Protein AF-A0A522W626-F1 (afdb_monomer)

Radius of gyration: 23.05 Å; Cα contacts (8 Å, |Δi|>4): 261; chains: 1; bounding box: 50×59×59 Å

Structure (mmCIF, N/CA/C/O backbone):
data_AF-A0A522W626-F1
#
_entry.id   AF-A0A522W626-F1
#
loop_
_atom_site.group_PDB
_atom_site.id
_atom_site.type_symbol
_atom_site.label_atom_id
_atom_site.label_alt_id
_atom_site.label_comp_id
_atom_site.label_asym_id
_atom_site.label_entity_id
_atom_site.label_seq_id
_atom_site.pdbx_PDB_ins_code
_atom_site.Cartn_x
_atom_site.Cartn_y
_atom_site.Cartn_z
_atom_site.occupancy
_atom_site.B_iso_or_equiv
_atom_site.auth_seq_id
_atom_site.auth_comp_id
_atom_site.auth_asym_id
_atom_site.auth_atom_id
_atom_site.pdbx_PDB_model_num
ATOM 1 N N . MET A 1 1 ? 8.894 -16.136 -0.133 1.00 69.00 1 MET A N 1
ATOM 2 C CA . MET A 1 1 ? 7.899 -16.563 -1.139 1.00 69.00 1 MET A CA 1
ATOM 3 C C . MET A 1 1 ? 7.875 -15.634 -2.352 1.00 69.00 1 MET A C 1
ATOM 5 O O . MET A 1 1 ? 8.409 -16.032 -3.370 1.00 69.00 1 MET A O 1
ATOM 9 N N . ILE A 1 2 ? 7.363 -14.397 -2.278 1.00 76.38 2 ILE A N 1
ATOM 10 C CA . ILE A 1 2 ? 7.297 -13.494 -3.456 1.00 76.38 2 ILE A CA 1
ATOM 11 C C . ILE A 1 2 ? 8.679 -13.161 -4.036 1.00 76.38 2 ILE A C 1
ATOM 13 O O . ILE A 1 2 ? 8.860 -13.143 -5.246 1.00 76.38 2 ILE A O 1
ATOM 17 N N . GLU A 1 3 ? 9.683 -12.967 -3.181 1.00 80.38 3 GLU A N 1
ATOM 18 C CA . GLU A 1 3 ? 11.065 -12.773 -3.636 1.00 80.38 3 GLU A CA 1
ATOM 19 C C . GLU A 1 3 ? 11.585 -13.941 -4.483 1.00 80.38 3 GLU A C 1
ATOM 21 O O . GLU A 1 3 ? 12.255 -13.720 -5.484 1.00 80.38 3 GLU A O 1
ATOM 26 N N . GLN A 1 4 ? 11.227 -15.174 -4.116 1.00 82.25 4 GLN A N 1
ATOM 27 C CA . GLN A 1 4 ? 11.623 -16.371 -4.858 1.00 82.25 4 GLN A CA 1
ATOM 28 C C . GLN A 1 4 ? 10.880 -16.465 -6.193 1.00 82.25 4 GLN A C 1
ATOM 30 O O . GLN A 1 4 ? 11.476 -16.877 -7.181 1.00 82.25 4 GLN A O 1
ATOM 35 N N . LEU A 1 5 ? 9.618 -16.025 -6.248 1.00 82.69 5 LEU A N 1
ATOM 36 C CA . LEU A 1 5 ? 8.843 -15.972 -7.490 1.00 82.69 5 LEU A CA 1
ATOM 37 C C . LEU A 1 5 ? 9.480 -15.026 -8.518 1.00 82.69 5 LEU A C 1
ATOM 39 O O . LEU A 1 5 ? 9.578 -15.363 -9.692 1.00 82.69 5 LEU A O 1
ATOM 43 N N . PHE A 1 6 ? 9.956 -13.862 -8.069 1.00 85.06 6 PHE A N 1
ATOM 44 C CA . PHE A 1 6 ? 10.665 -12.906 -8.925 1.00 85.06 6 PHE A CA 1
ATOM 45 C C . PHE A 1 6 ? 12.175 -13.191 -9.027 1.00 85.06 6 PHE A C 1
ATOM 47 O O . PHE A 1 6 ? 12.910 -12.444 -9.670 1.00 85.06 6 PHE A O 1
ATOM 54 N N . GLY A 1 7 ? 12.660 -14.277 -8.428 1.00 85.31 7 GLY A N 1
ATOM 55 C CA . GLY A 1 7 ? 14.050 -14.731 -8.479 1.00 85.31 7 GLY A CA 1
ATOM 56 C C . GLY A 1 7 ? 15.023 -13.971 -7.572 1.00 85.31 7 GLY A C 1
ATOM 57 O O . GLY A 1 7 ? 15.965 -14.579 -7.073 1.00 85.31 7 GLY A O 1
ATOM 58 N N . ASN A 1 8 ? 14.823 -12.671 -7.333 1.00 89.88 8 ASN A N 1
ATOM 59 C CA . ASN A 1 8 ? 15.623 -11.900 -6.379 1.00 89.88 8 ASN A CA 1
ATOM 60 C C . ASN A 1 8 ? 14.865 -10.687 -5.803 1.00 89.88 8 ASN A C 1
ATOM 62 O O . ASN A 1 8 ? 13.824 -10.265 -6.317 1.00 89.88 8 ASN A O 1
ATOM 66 N N . ASN A 1 9 ? 15.412 -10.098 -4.732 1.00 88.31 9 ASN A N 1
ATOM 67 C CA . ASN A 1 9 ? 14.808 -8.952 -4.046 1.00 88.31 9 ASN A CA 1
ATOM 68 C C . ASN A 1 9 ? 14.681 -7.706 -4.935 1.00 88.31 9 ASN A C 1
ATOM 70 O O . ASN A 1 9 ? 13.708 -6.964 -4.831 1.00 88.31 9 ASN A O 1
ATOM 74 N N . SER A 1 10 ? 15.653 -7.462 -5.809 1.00 91.75 10 SER A N 1
ATOM 75 C CA . SER A 1 10 ? 15.677 -6.281 -6.673 1.00 91.75 10 SER A CA 1
ATOM 76 C C . SER A 1 10 ? 14.563 -6.323 -7.712 1.00 91.75 10 SER A C 1
ATOM 78 O O . SER A 1 10 ? 13.768 -5.387 -7.802 1.00 91.75 10 SER A O 1
ATOM 80 N N . ARG A 1 11 ? 14.443 -7.445 -8.429 1.00 92.50 11 ARG A N 1
ATOM 81 C CA . ARG A 1 11 ? 13.370 -7.700 -9.388 1.00 92.50 11 ARG A CA 1
ATOM 82 C C . ARG A 1 11 ? 12.016 -7.677 -8.712 1.00 92.50 11 ARG A C 1
ATOM 84 O O . ARG A 1 11 ? 11.104 -7.058 -9.244 1.00 92.50 11 ARG A O 1
ATOM 91 N N . ARG A 1 12 ? 11.903 -8.274 -7.521 1.00 90.56 12 ARG A N 1
ATOM 92 C CA . ARG A 1 12 ? 10.693 -8.185 -6.702 1.00 90.56 12 ARG A CA 1
ATOM 93 C C . ARG A 1 12 ? 10.293 -6.732 -6.456 1.00 90.56 12 ARG A C 1
ATOM 95 O O . ARG A 1 12 ? 9.158 -6.387 -6.737 1.00 90.56 12 ARG A O 1
ATOM 102 N N . LYS A 1 13 ? 11.196 -5.886 -5.944 1.00 89.50 13 LYS A N 1
ATOM 103 C CA . LYS A 1 13 ? 10.885 -4.475 -5.636 1.00 89.50 13 LYS A CA 1
ATOM 104 C C . LYS A 1 13 ? 10.405 -3.711 -6.868 1.00 89.50 13 LYS A C 1
ATOM 106 O O . LYS A 1 13 ? 9.456 -2.943 -6.773 1.00 89.50 13 LYS A O 1
ATOM 111 N N . ILE A 1 14 ? 11.048 -3.930 -8.015 1.00 93.50 14 ILE A N 1
ATOM 112 C CA . ILE A 1 14 ? 10.664 -3.280 -9.274 1.00 93.50 14 ILE A CA 1
ATOM 113 C C . ILE A 1 14 ? 9.310 -3.813 -9.753 1.00 93.50 14 ILE A C 1
ATOM 115 O O . ILE A 1 14 ? 8.429 -3.026 -10.083 1.00 93.50 14 ILE A O 1
ATOM 119 N N . ALA A 1 15 ? 9.111 -5.132 -9.745 1.00 92.75 15 ALA A N 1
ATOM 120 C CA . ALA A 1 15 ? 7.845 -5.740 -10.133 1.00 92.75 15 ALA A CA 1
ATOM 121 C C . ALA A 1 15 ? 6.697 -5.275 -9.230 1.00 92.75 15 ALA A C 1
ATOM 123 O O . ALA A 1 15 ? 5.654 -4.897 -9.740 1.00 92.75 15 ALA A O 1
ATOM 124 N N . GLU A 1 16 ? 6.895 -5.223 -7.911 1.00 90.50 16 GLU A N 1
ATOM 125 C CA . GLU A 1 16 ? 5.917 -4.676 -6.967 1.00 90.50 16 GLU A CA 1
ATOM 126 C C . GLU A 1 16 ? 5.612 -3.202 -7.247 1.00 90.50 16 GLU A C 1
ATOM 128 O O . GLU A 1 16 ? 4.448 -2.808 -7.223 1.00 90.50 16 GLU A O 1
ATOM 133 N N . PHE A 1 17 ? 6.627 -2.388 -7.554 1.00 92.06 17 PHE A N 1
ATOM 134 C CA . PHE A 1 17 ? 6.430 -0.979 -7.895 1.00 92.06 17 PHE A CA 1
ATOM 135 C C . PHE A 1 17 ? 5.494 -0.811 -9.102 1.00 92.06 17 PHE A C 1
ATOM 137 O O . PHE A 1 17 ? 4.530 -0.051 -9.029 1.00 92.06 17 PHE A O 1
ATOM 144 N N . PHE A 1 18 ? 5.737 -1.557 -10.179 1.00 94.25 18 PHE A N 1
ATOM 145 C CA . PHE A 1 18 ? 4.916 -1.501 -11.389 1.00 94.25 18 PHE A CA 1
ATOM 146 C C . PHE A 1 18 ? 3.545 -2.157 -11.207 1.00 94.25 18 PHE A C 1
ATOM 148 O O . PHE A 1 18 ? 2.530 -1.577 -11.576 1.00 94.25 18 PHE A O 1
ATOM 155 N N . LEU A 1 19 ? 3.489 -3.337 -10.587 1.00 92.50 19 LEU A N 1
ATOM 156 C CA . LEU A 1 19 ? 2.240 -4.071 -10.377 1.00 92.50 19 LEU A CA 1
ATOM 157 C C . LEU A 1 19 ? 1.297 -3.349 -9.418 1.00 92.50 19 LEU A C 1
ATOM 159 O O . LEU A 1 19 ? 0.104 -3.551 -9.503 1.00 92.50 19 LEU A O 1
ATOM 163 N N . THR A 1 20 ? 1.783 -2.475 -8.542 1.00 89.75 20 THR A N 1
ATOM 164 C CA . THR A 1 20 ? 0.902 -1.638 -7.707 1.00 89.75 20 THR A CA 1
ATOM 165 C C . THR A 1 20 ? 0.464 -0.336 -8.385 1.00 89.75 20 THR A C 1
ATOM 167 O O . THR A 1 20 ? -0.295 0.430 -7.798 1.00 89.75 20 THR A O 1
ATOM 170 N N . ARG A 1 21 ? 0.946 -0.077 -9.607 1.00 90.00 21 ARG A N 1
ATOM 171 C CA . ARG A 1 21 ? 0.722 1.137 -10.407 1.00 90.00 21 ARG A CA 1
ATOM 172 C C . ARG A 1 21 ? 0.515 0.774 -11.879 1.00 90.00 21 ARG A C 1
ATOM 174 O O . ARG A 1 21 ? 1.139 1.342 -12.770 1.00 90.00 21 ARG A O 1
ATOM 181 N N . ILE A 1 22 ? -0.348 -0.209 -12.134 1.00 91.12 22 ILE A N 1
ATOM 182 C CA . ILE A 1 22 ? -0.524 -0.810 -13.467 1.00 91.12 22 ILE A CA 1
ATOM 183 C C . ILE A 1 22 ? -0.930 0.190 -14.561 1.00 91.12 22 ILE A C 1
ATOM 185 O O . ILE A 1 22 ? -0.739 -0.098 -15.737 1.00 91.12 22 ILE A O 1
ATOM 189 N N . HIS A 1 23 ? -1.476 1.351 -14.189 1.00 89.88 23 HIS A N 1
ATOM 190 C CA . HIS A 1 23 ? -1.925 2.394 -15.116 1.00 89.88 23 HIS A CA 1
ATOM 191 C C . HIS A 1 23 ? -0.959 3.579 -15.244 1.00 89.88 23 HIS A C 1
ATOM 193 O O . HIS A 1 23 ? -1.229 4.491 -16.024 1.00 89.88 23 HIS A O 1
ATOM 199 N N . ASP A 1 24 ? 0.150 3.574 -14.504 1.00 92.19 24 ASP A N 1
ATOM 200 C CA . ASP A 1 24 ? 1.113 4.669 -14.511 1.00 92.19 24 ASP A CA 1
ATOM 201 C C . ASP A 1 24 ? 2.309 4.344 -15.417 1.00 92.19 24 ASP A C 1
ATOM 203 O O . ASP A 1 24 ? 2.696 3.187 -15.609 1.00 92.19 24 ASP A O 1
ATOM 207 N N . SER A 1 25 ? 2.944 5.395 -15.932 1.00 94.44 25 SER A N 1
ATOM 208 C CA . SER A 1 25 ? 4.133 5.299 -16.778 1.00 94.44 25 SER A CA 1
ATOM 209 C C . SER A 1 25 ? 5.268 6.151 -16.220 1.00 94.44 25 SER A C 1
ATOM 211 O O . SER A 1 25 ? 5.043 7.310 -15.870 1.00 94.44 25 SER A O 1
ATOM 213 N N . PHE A 1 26 ? 6.488 5.616 -16.199 1.00 95.50 26 PHE A N 1
ATOM 214 C CA . PHE A 1 26 ? 7.633 6.234 -15.528 1.00 95.50 26 PHE A CA 1
ATOM 215 C C . PHE A 1 26 ? 8.849 6.357 -16.440 1.00 95.50 26 PHE A C 1
ATOM 217 O O . PHE A 1 26 ? 9.155 5.447 -17.214 1.00 95.50 26 PHE A O 1
ATOM 224 N N . SER A 1 27 ? 9.591 7.451 -16.307 1.00 95.00 27 SER A N 1
ATOM 225 C CA . SER A 1 27 ? 10.939 7.570 -16.852 1.00 95.00 27 SER A CA 1
ATOM 226 C C . SER A 1 27 ? 11.960 6.865 -15.955 1.00 95.00 27 SER A C 1
ATOM 228 O O . SER A 1 27 ? 11.716 6.567 -14.783 1.00 95.00 27 SER A O 1
ATOM 230 N N . PHE A 1 28 ? 13.148 6.583 -16.491 1.00 93.62 28 PHE A N 1
ATOM 231 C CA . PHE A 1 28 ? 14.197 5.931 -15.702 1.00 93.62 28 PHE A CA 1
ATOM 232 C C . PHE A 1 28 ? 14.672 6.793 -14.519 1.00 93.62 28 PHE A C 1
ATOM 234 O O . PHE A 1 28 ? 15.032 6.253 -13.4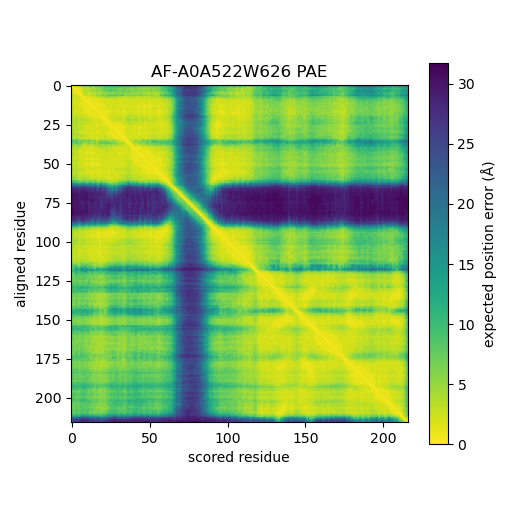71 1.00 93.62 28 PHE A O 1
ATOM 241 N N . ASP A 1 29 ? 14.658 8.120 -14.657 1.00 91.69 29 ASP A N 1
ATOM 242 C CA . ASP A 1 29 ? 15.039 9.026 -13.572 1.00 91.69 29 ASP A CA 1
ATOM 243 C C . ASP A 1 29 ? 13.963 9.110 -12.483 1.00 91.69 29 ASP A C 1
ATOM 245 O O . ASP A 1 29 ? 14.305 9.105 -11.300 1.00 91.69 29 ASP A O 1
ATOM 249 N N . GLU A 1 30 ? 12.677 9.060 -12.844 1.00 93.00 30 GLU A N 1
ATOM 250 C CA . GLU A 1 30 ? 11.587 8.903 -11.871 1.00 93.00 30 GLU A CA 1
ATOM 251 C C . GLU A 1 30 ? 11.760 7.602 -11.077 1.00 93.00 30 GLU A C 1
ATOM 253 O O . GLU A 1 30 ? 11.749 7.614 -9.844 1.00 93.00 30 GLU A O 1
ATOM 258 N N . LEU A 1 31 ? 12.034 6.486 -11.761 1.00 93.31 31 LEU A N 1
ATOM 259 C CA . LEU A 1 31 ? 12.291 5.198 -11.108 1.00 93.31 31 LEU A CA 1
ATOM 260 C C . LEU A 1 31 ? 13.517 5.238 -10.193 1.00 93.31 31 LEU A C 1
ATOM 262 O O . LEU A 1 31 ? 13.490 4.640 -9.119 1.00 93.31 31 LEU A O 1
ATOM 266 N N . LYS A 1 32 ? 14.585 5.952 -10.567 1.00 92.69 32 LYS A N 1
ATOM 267 C CA . LYS A 1 32 ? 15.738 6.177 -9.682 1.00 92.69 32 LYS A 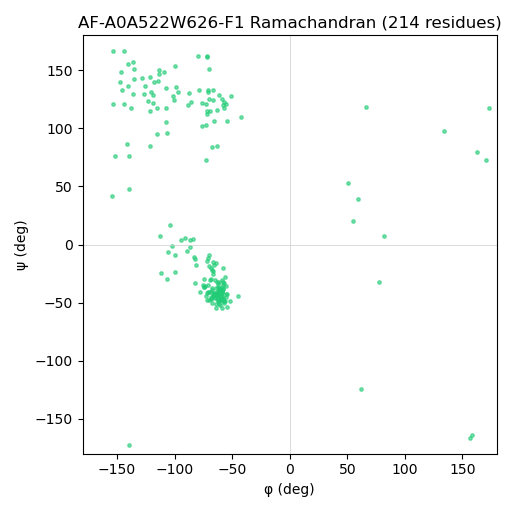CA 1
ATOM 268 C C . LYS A 1 32 ? 15.365 6.993 -8.451 1.00 92.69 32 LYS A C 1
ATOM 270 O O . LYS A 1 32 ? 15.876 6.701 -7.376 1.00 92.69 32 LYS A O 1
ATOM 275 N N . ASN A 1 33 ? 14.493 7.985 -8.577 1.00 90.50 33 ASN A N 1
ATOM 276 C CA . ASN A 1 33 ? 14.058 8.779 -7.430 1.00 90.50 33 ASN A CA 1
ATOM 277 C C . ASN A 1 33 ? 13.220 7.942 -6.458 1.00 90.50 33 ASN A C 1
ATOM 279 O O . ASN A 1 33 ? 13.413 8.041 -5.247 1.00 90.50 33 ASN A O 1
ATOM 283 N N . TYR A 1 34 ? 12.352 7.069 -6.975 1.00 88.69 34 TYR A N 1
ATOM 284 C CA . TYR A 1 34 ? 11.576 6.155 -6.139 1.00 88.69 34 TYR A CA 1
ATOM 285 C C . TYR A 1 34 ? 12.433 5.033 -5.543 1.00 88.69 34 TYR A C 1
ATOM 287 O O . TYR A 1 34 ? 12.355 4.772 -4.350 1.00 88.69 34 TYR A O 1
ATOM 295 N N . LEU A 1 35 ? 13.267 4.365 -6.343 1.00 87.94 35 LEU A N 1
ATOM 296 C CA . LEU A 1 35 ? 13.925 3.110 -5.956 1.00 87.94 35 LEU A CA 1
ATOM 297 C C . LEU A 1 35 ? 15.420 3.253 -5.635 1.00 87.94 35 LEU A C 1
ATOM 299 O O . LEU A 1 35 ? 16.035 2.294 -5.169 1.00 87.94 35 LEU A O 1
ATOM 303 N N . GLY A 1 36 ? 16.024 4.423 -5.844 1.00 79.75 36 GLY A N 1
ATOM 304 C CA . GLY A 1 36 ? 17.472 4.643 -5.738 1.00 79.75 36 GLY A CA 1
ATOM 305 C C . GLY A 1 36 ? 18.042 4.498 -4.327 1.00 79.75 36 GLY A C 1
ATOM 306 O O . GLY A 1 36 ? 19.202 4.129 -4.173 1.00 79.75 36 GLY A O 1
ATOM 307 N N . GLY A 1 37 ? 17.226 4.705 -3.288 1.00 80.19 37 GLY A N 1
ATOM 308 C CA . GLY A 1 37 ? 17.618 4.400 -1.905 1.00 80.19 37 GLY A CA 1
ATOM 309 C C . GLY A 1 37 ? 17.717 2.895 -1.619 1.00 80.19 37 GLY A C 1
ATOM 310 O O . GLY A 1 37 ? 18.348 2.487 -0.647 1.00 80.19 37 GLY A O 1
ATOM 311 N N . ALA A 1 38 ? 17.101 2.064 -2.463 1.00 76.94 38 ALA A N 1
ATOM 312 C CA . ALA A 1 38 ? 17.017 0.619 -2.293 1.00 76.94 38 ALA A CA 1
ATOM 313 C C . ALA A 1 38 ? 17.823 -0.176 -3.332 1.00 76.94 38 ALA A C 1
ATOM 315 O O . ALA A 1 38 ? 18.156 -1.330 -3.054 1.00 76.94 38 ALA A O 1
ATOM 316 N N . LEU A 1 39 ? 18.084 0.395 -4.514 1.00 87.88 39 LEU A N 1
ATOM 317 C CA . LEU A 1 39 ? 18.681 -0.269 -5.674 1.00 87.88 39 LEU A CA 1
ATOM 318 C C . LEU A 1 39 ? 19.677 0.656 -6.379 1.00 87.88 39 LEU A C 1
ATOM 320 O O . LEU A 1 39 ? 19.387 1.824 -6.628 1.00 87.88 39 LEU A O 1
ATOM 324 N N . SER A 1 40 ? 20.838 0.121 -6.767 1.00 92.00 40 SER A N 1
ATOM 325 C CA . SER A 1 40 ? 21.793 0.883 -7.577 1.00 92.00 40 SER A CA 1
ATOM 326 C C . SER A 1 40 ? 21.259 1.092 -9.005 1.00 92.00 40 SER A C 1
ATOM 328 O O . SER A 1 40 ? 20.550 0.222 -9.522 1.00 92.00 40 SER A O 1
ATOM 330 N N . PRO A 1 41 ? 21.638 2.182 -9.704 1.00 92.75 41 PRO A N 1
ATOM 331 C CA . PRO A 1 41 ? 21.177 2.433 -11.074 1.00 92.75 41 PRO A CA 1
ATOM 332 C C . PRO A 1 41 ? 21.503 1.296 -12.053 1.00 92.75 41 PRO A C 1
ATOM 334 O O . PRO A 1 41 ? 20.730 1.018 -12.967 1.00 92.75 41 PRO A O 1
ATOM 337 N N . ARG A 1 42 ? 22.634 0.608 -11.848 1.00 94.75 42 ARG A N 1
ATOM 338 C CA . ARG A 1 42 ? 23.031 -0.551 -12.657 1.00 94.75 42 ARG A CA 1
ATOM 339 C C . ARG A 1 42 ? 22.047 -1.709 -12.493 1.00 94.75 42 ARG A C 1
ATOM 341 O O . ARG A 1 42 ? 21.554 -2.212 -13.496 1.00 94.75 42 ARG A O 1
ATOM 348 N N . ILE A 1 43 ? 21.749 -2.086 -11.248 1.00 94.38 43 ILE A N 1
ATOM 349 C CA . ILE A 1 43 ? 20.810 -3.175 -10.934 1.00 94.38 43 ILE A CA 1
ATOM 350 C C . ILE A 1 43 ? 19.407 -2.812 -11.425 1.00 94.38 43 ILE A C 1
ATOM 352 O O . ILE A 1 43 ? 18.738 -3.639 -12.034 1.00 94.38 43 ILE A O 1
ATOM 356 N N . LEU A 1 44 ? 18.981 -1.562 -11.219 1.00 94.62 44 LEU A N 1
ATOM 357 C CA . LEU A 1 44 ? 17.687 -1.077 -11.694 1.00 94.62 44 LEU A CA 1
ATOM 358 C C . LEU A 1 44 ? 17.545 -1.263 -13.212 1.00 94.62 44 LEU A C 1
ATOM 360 O O . LEU A 1 44 ? 16.558 -1.830 -13.671 1.00 94.62 44 LEU A O 1
ATOM 364 N N . LYS A 1 45 ? 18.552 -0.851 -13.991 1.00 94.88 45 LYS A N 1
ATOM 365 C CA . LYS A 1 45 ? 18.557 -1.020 -15.452 1.00 94.88 45 LYS A CA 1
ATOM 366 C C . LYS A 1 45 ? 18.542 -2.493 -15.870 1.00 94.88 45 LYS A C 1
ATOM 368 O O . LYS A 1 45 ? 17.816 -2.858 -16.792 1.00 94.88 45 LYS A O 1
ATOM 373 N N . GLU A 1 46 ? 19.345 -3.322 -15.211 1.00 95.31 46 GLU A N 1
ATOM 374 C CA . GLU A 1 46 ? 19.453 -4.755 -15.497 1.00 95.31 46 GLU A CA 1
ATOM 375 C C . GLU A 1 46 ? 18.121 -5.485 -15.282 1.00 95.31 46 GLU A C 1
ATOM 377 O O . GLU A 1 46 ? 17.648 -6.198 -16.172 1.00 95.31 46 GLU A O 1
ATOM 382 N N . GLU A 1 47 ? 17.481 -5.247 -14.137 1.00 95.69 47 GLU A N 1
ATOM 383 C CA . GLU A 1 47 ? 16.235 -5.915 -13.766 1.00 95.69 47 GLU A CA 1
ATOM 384 C C . GLU A 1 47 ? 15.018 -5.368 -14.520 1.00 95.69 47 GLU A C 1
ATOM 386 O O . GLU A 1 47 ? 14.154 -6.154 -14.908 1.00 95.69 47 GLU A O 1
ATOM 391 N N . ILE A 1 48 ? 14.966 -4.063 -14.825 1.00 95.94 48 ILE A N 1
ATOM 392 C CA . ILE A 1 48 ? 13.963 -3.525 -15.762 1.00 95.94 48 ILE A CA 1
ATOM 393 C C . ILE A 1 48 ? 14.102 -4.223 -17.115 1.00 95.94 48 ILE A C 1
ATOM 395 O O . ILE A 1 48 ? 13.111 -4.691 -17.667 1.00 95.94 48 ILE A O 1
ATOM 399 N N . GLY A 1 49 ? 15.328 -4.370 -17.627 1.00 95.75 49 GLY A N 1
ATOM 400 C CA . GLY A 1 49 ? 15.571 -5.093 -18.874 1.00 95.75 49 GLY A CA 1
ATOM 401 C C . GLY A 1 49 ? 15.086 -6.546 -18.822 1.00 95.75 49 GLY A C 1
ATOM 402 O O . GLY A 1 49 ? 14.568 -7.052 -19.816 1.00 95.75 49 GLY A O 1
ATOM 403 N N . ALA A 1 50 ? 15.214 -7.219 -17.676 1.00 94.94 50 ALA A N 1
ATOM 404 C CA . ALA A 1 50 ? 14.678 -8.565 -17.485 1.00 94.94 50 ALA A CA 1
ATOM 405 C C . ALA A 1 50 ? 13.141 -8.597 -17.528 1.00 94.94 50 ALA A C 1
ATOM 407 O O . ALA A 1 50 ? 12.576 -9.458 -18.198 1.00 94.94 50 ALA A O 1
ATOM 408 N N . LEU A 1 51 ? 12.471 -7.646 -16.874 1.00 95.44 51 LEU A N 1
ATOM 409 C CA . LEU A 1 51 ? 11.007 -7.538 -16.880 1.00 95.44 51 LEU A CA 1
ATOM 410 C C . LEU A 1 51 ? 10.444 -7.119 -18.247 1.00 95.44 51 LEU A C 1
ATOM 412 O O . LEU A 1 51 ? 9.359 -7.564 -18.616 1.00 95.44 51 LEU A O 1
ATOM 416 N N . VAL A 1 52 ? 11.201 -6.335 -19.022 1.00 96.31 52 VAL A N 1
ATOM 417 C CA . VAL A 1 52 ? 10.872 -6.016 -20.420 1.00 96.31 52 VAL A CA 1
ATOM 418 C C . VAL A 1 52 ? 11.005 -7.248 -21.310 1.00 96.31 52 VAL A C 1
ATOM 420 O O . VAL A 1 52 ? 10.101 -7.542 -22.083 1.00 96.31 52 VAL A O 1
ATOM 423 N N . ARG A 1 53 ? 12.083 -8.034 -21.168 1.00 95.50 53 ARG A N 1
ATOM 424 C CA . ARG A 1 53 ? 12.233 -9.308 -21.900 1.00 95.50 53 ARG A CA 1
ATOM 425 C C . ARG A 1 53 ? 11.147 -10.325 -21.549 1.00 95.50 53 ARG A C 1
ATOM 427 O O . ARG A 1 53 ? 10.752 -11.098 -22.411 1.00 95.50 53 ARG A O 1
ATOM 434 N N . LEU A 1 54 ? 10.681 -10.323 -20.300 1.00 94.00 54 LEU A N 1
ATOM 435 C CA . LEU A 1 54 ? 9.545 -11.135 -19.858 1.00 94.00 54 LEU A CA 1
ATOM 436 C C . LEU A 1 54 ? 8.218 -10.674 -20.490 1.00 94.00 54 LEU A C 1
ATOM 438 O O . LEU A 1 54 ? 7.269 -11.449 -20.539 1.00 94.00 54 LEU A O 1
ATOM 442 N N . GLY A 1 55 ? 8.143 -9.425 -20.955 1.00 95.62 55 GLY A N 1
ATOM 443 C CA . GLY A 1 55 ? 6.931 -8.816 -21.494 1.00 95.62 55 GLY A CA 1
ATOM 444 C C . GLY A 1 55 ? 5.978 -8.268 -20.431 1.00 95.62 55 GLY A C 1
ATOM 445 O O . GLY A 1 55 ? 4.875 -7.865 -20.787 1.00 95.62 55 GLY A O 1
ATOM 446 N N . LEU A 1 56 ? 6.381 -8.241 -19.151 1.00 95.88 56 LEU A N 1
ATOM 447 C CA . LEU A 1 56 ? 5.587 -7.647 -18.066 1.00 95.88 56 LEU A CA 1
ATOM 448 C C . LEU A 1 56 ? 5.605 -6.113 -18.125 1.00 95.88 56 LEU A C 1
ATOM 450 O O . LEU A 1 56 ? 4.617 -5.465 -17.792 1.00 95.88 56 LEU A O 1
ATOM 454 N N . ILE A 1 57 ? 6.739 -5.541 -18.532 1.00 97.31 57 ILE A N 1
ATOM 455 C CA . ILE A 1 57 ? 6.929 -4.099 -18.716 1.00 97.31 57 ILE A CA 1
ATOM 456 C C . ILE A 1 57 ? 7.159 -3.836 -20.200 1.00 97.31 57 ILE A C 1
ATOM 458 O O . ILE A 1 57 ? 7.883 -4.580 -20.858 1.00 97.31 57 ILE A O 1
ATOM 462 N N . GLU A 1 58 ? 6.601 -2.754 -20.717 1.00 96.44 58 GLU A N 1
ATOM 463 C CA . GLU A 1 58 ? 6.904 -2.248 -22.051 1.00 96.44 58 GLU A CA 1
ATOM 464 C C . GLU A 1 58 ? 7.608 -0.891 -21.979 1.00 96.44 58 GLU A C 1
ATOM 466 O O . GLU A 1 58 ? 7.418 -0.117 -21.038 1.00 96.44 58 GLU A O 1
ATOM 471 N N . ALA A 1 59 ? 8.455 -0.624 -22.972 1.00 95.56 59 ALA A N 1
ATOM 472 C CA . ALA A 1 59 ? 9.189 0.625 -23.110 1.00 95.56 59 ALA A CA 1
ATOM 473 C C . ALA A 1 59 ? 8.784 1.313 -24.416 1.00 95.56 59 ALA A C 1
ATOM 475 O O . ALA A 1 59 ? 8.841 0.698 -25.482 1.00 95.56 59 ALA A O 1
ATOM 476 N N . TYR A 1 60 ? 8.418 2.589 -24.349 1.00 93.00 60 TYR A N 1
ATOM 477 C CA . TYR A 1 60 ? 8.020 3.377 -25.514 1.00 93.00 60 TYR A CA 1
ATOM 478 C C . TYR A 1 60 ? 8.560 4.804 -25.422 1.00 93.00 60 TYR A C 1
ATOM 480 O O . TYR A 1 60 ? 8.853 5.319 -24.346 1.00 93.00 60 TYR A O 1
ATOM 488 N N . TRP A 1 61 ? 8.718 5.454 -26.573 1.00 91.25 61 TRP A N 1
ATOM 489 C CA . TRP A 1 61 ? 9.117 6.857 -26.632 1.00 91.25 61 TRP A CA 1
ATOM 490 C C . TRP A 1 61 ? 7.878 7.741 -26.588 1.00 91.25 61 TRP A C 1
ATOM 492 O O . TRP A 1 61 ? 7.040 7.674 -27.487 1.00 91.25 61 TRP A O 1
ATOM 502 N N . GLN A 1 62 ? 7.787 8.595 -25.576 1.00 90.19 62 GLN A N 1
ATOM 503 C CA . GLN A 1 62 ? 6.768 9.629 -25.492 1.00 90.19 62 GLN A CA 1
ATOM 504 C C . GLN A 1 62 ? 7.356 10.961 -25.960 1.00 90.19 62 GLN A C 1
ATOM 506 O O . GLN A 1 62 ? 8.476 11.323 -25.598 1.00 90.19 62 GLN A O 1
ATOM 511 N N . ASN A 1 63 ? 6.606 11.698 -26.778 1.00 86.56 63 ASN A N 1
ATOM 512 C CA . ASN A 1 63 ? 6.976 13.068 -27.112 1.00 86.56 63 ASN A CA 1
ATOM 513 C C . ASN A 1 63 ? 6.709 13.945 -25.886 1.00 86.56 63 ASN A C 1
ATOM 515 O O . ASN A 1 63 ? 5.564 14.034 -25.442 1.00 86.56 63 ASN A O 1
ATOM 519 N N . ILE A 1 64 ? 7.736 14.613 -25.373 1.00 77.44 64 ILE A N 1
ATOM 520 C CA . ILE A 1 64 ? 7.549 15.708 -24.431 1.00 77.44 64 ILE A CA 1
ATOM 521 C C . ILE A 1 64 ? 7.101 16.893 -25.283 1.00 77.44 64 ILE A C 1
ATOM 523 O O . ILE A 1 64 ? 7.893 17.501 -26.010 1.00 77.44 64 ILE A O 1
ATOM 527 N N . ALA A 1 65 ? 5.802 17.182 -25.271 1.00 63.91 65 ALA A N 1
ATOM 528 C CA . ALA A 1 65 ? 5.334 18.453 -25.788 1.00 63.91 65 ALA A CA 1
ATOM 529 C C . ALA A 1 65 ? 5.944 19.538 -24.895 1.00 63.91 65 ALA A C 1
ATOM 531 O O . ALA A 1 65 ? 5.645 19.598 -23.705 1.00 63.91 65 ALA A O 1
ATOM 532 N N . GLY A 1 66 ? 6.809 20.388 -25.454 1.00 53.50 66 GLY A N 1
ATOM 533 C CA . GLY A 1 66 ? 7.034 21.686 -24.836 1.00 53.50 66 GLY A CA 1
ATOM 534 C C . GLY A 1 66 ? 5.669 22.355 -24.760 1.00 53.50 66 GLY A C 1
ATOM 535 O O . GLY A 1 66 ? 5.035 22.515 -25.803 1.00 53.50 66 GLY A O 1
ATOM 536 N N . GLU A 1 67 ? 5.184 22.651 -23.553 1.00 46.88 67 GLU A N 1
ATOM 537 C CA . GLU A 1 67 ? 3.962 23.427 -23.340 1.00 46.88 67 GLU A CA 1
ATOM 538 C C . GLU A 1 67 ? 3.962 24.601 -24.315 1.00 46.88 67 GLU A C 1
ATOM 540 O O . GLU A 1 67 ? 4.829 25.460 -24.198 1.00 46.88 67 GLU A O 1
ATOM 545 N N . ASN A 1 68 ? 3.086 24.574 -25.325 1.00 46.00 68 ASN A N 1
ATOM 546 C CA . ASN A 1 68 ? 2.634 25.706 -26.137 1.00 46.00 68 ASN A CA 1
ATOM 547 C C . ASN A 1 68 ? 1.821 25.185 -27.333 1.00 46.00 68 ASN A C 1
ATOM 549 O O . ASN A 1 68 ? 2.288 25.258 -28.466 1.00 46.00 68 ASN A O 1
ATOM 553 N N . GLU A 1 69 ? 0.593 24.704 -27.114 1.00 47.84 69 GLU A N 1
ATOM 554 C CA . GLU A 1 69 ? -0.398 24.691 -28.205 1.00 47.84 69 GLU A CA 1
ATOM 555 C C . GLU A 1 69 ? -1.869 24.713 -27.753 1.00 47.84 69 GLU A C 1
ATOM 557 O O . GLU A 1 69 ? -2.738 24.083 -28.345 1.00 47.84 69 GLU A O 1
ATOM 562 N N . SER A 1 70 ? -2.185 25.527 -26.744 1.00 36.47 70 SER A N 1
ATOM 563 C CA . SER A 1 70 ? -3.563 25.975 -26.509 1.00 36.47 70 SER A CA 1
ATOM 564 C C . SER A 1 70 ? -3.569 27.343 -25.829 1.00 36.47 70 SER A C 1
ATOM 566 O O . SER A 1 70 ? -3.689 27.426 -24.616 1.00 36.47 70 SER A O 1
ATOM 568 N N . ASP A 1 71 ? -3.294 28.391 -26.617 1.00 40.47 71 ASP A N 1
ATOM 569 C CA . ASP A 1 71 ? -3.940 29.719 -26.539 1.00 40.47 71 ASP A CA 1
ATOM 570 C C . ASP A 1 71 ? -3.115 30.786 -27.271 1.00 40.47 71 ASP A C 1
ATOM 572 O O . ASP A 1 71 ? -2.397 31.591 -26.681 1.00 40.47 71 ASP A O 1
ATOM 576 N N . LYS A 1 72 ? -3.239 30.831 -28.604 1.00 38.50 72 LYS A N 1
ATOM 577 C CA . LYS A 1 72 ? -2.930 32.040 -29.388 1.00 38.50 72 LYS A CA 1
ATOM 578 C C . LYS A 1 72 ? -3.959 32.251 -30.493 1.00 38.50 72 LYS A C 1
ATOM 580 O O . LYS A 1 72 ? -3.681 32.077 -31.675 1.00 38.50 72 LYS A O 1
ATOM 585 N N . LYS A 1 73 ? -5.143 32.724 -30.105 1.00 35.97 73 LYS A N 1
ATOM 586 C CA . LYS A 1 73 ? -5.953 33.600 -30.959 1.00 35.97 73 LYS A CA 1
ATOM 587 C C . LYS A 1 73 ? -6.071 34.964 -30.288 1.00 35.97 73 LYS A C 1
ATOM 589 O O . LYS A 1 73 ? -6.946 35.157 -29.462 1.00 35.97 73 LYS A O 1
ATOM 594 N N . ALA A 1 74 ? -5.190 35.886 -30.669 1.00 35.59 74 ALA A N 1
ATOM 595 C CA . ALA A 1 74 ? -5.530 37.274 -30.999 1.00 35.59 74 ALA A CA 1
ATOM 596 C C . ALA A 1 74 ? -4.253 38.096 -31.236 1.00 35.59 74 ALA A C 1
ATOM 598 O O . ALA A 1 74 ? -3.446 38.283 -30.337 1.00 35.59 74 ALA A O 1
ATOM 599 N N . GLY A 1 75 ? -4.121 38.599 -32.467 1.00 30.42 75 GLY A N 1
ATOM 600 C CA . GLY A 1 75 ? -3.704 39.973 -32.759 1.00 30.42 75 GLY A CA 1
ATOM 601 C C . GLY A 1 75 ? -2.286 40.434 -32.405 1.00 30.42 75 GLY A C 1
ATOM 602 O O . GLY A 1 75 ? -1.945 40.635 -31.250 1.00 30.42 75 GLY A O 1
ATOM 603 N N . GLY A 1 76 ? -1.530 40.818 -33.438 1.00 29.14 76 GLY A N 1
ATOM 604 C CA . GLY A 1 76 ? -0.551 41.903 -33.307 1.00 29.14 76 GLY A CA 1
ATOM 605 C C . GLY A 1 76 ? 0.819 41.615 -33.904 1.00 29.14 76 GLY A C 1
ATOM 606 O O . GLY A 1 76 ? 1.686 41.025 -33.271 1.00 29.14 76 GLY A O 1
ATOM 607 N N . LYS A 1 77 ? 1.037 42.107 -35.127 1.00 38.88 77 LYS A N 1
ATOM 608 C CA . LYS A 1 77 ? 2.345 42.182 -35.791 1.00 38.88 77 LYS A CA 1
ATOM 609 C C . LYS A 1 77 ? 3.390 42.848 -34.885 1.00 38.88 77 LYS A C 1
ATOM 611 O O . LYS A 1 77 ? 3.228 44.014 -34.539 1.00 38.88 77 LYS A O 1
ATOM 616 N N . LYS A 1 78 ? 4.540 42.198 -34.688 1.00 31.33 78 LYS A N 1
ATOM 617 C CA . LYS A 1 78 ? 5.846 42.879 -34.670 1.00 31.33 78 LYS A CA 1
ATOM 618 C C . LYS A 1 78 ? 6.960 41.912 -35.069 1.00 31.33 78 LYS A C 1
ATOM 620 O O . LYS A 1 78 ? 7.160 40.866 -34.464 1.00 31.33 78 LYS A O 1
ATOM 625 N N . LYS A 1 79 ? 7.655 42.291 -36.144 1.00 39.75 79 LYS A N 1
ATOM 626 C CA . LYS A 1 79 ? 8.887 41.675 -36.639 1.00 39.75 79 LYS A CA 1
ATOM 627 C C . LYS A 1 79 ? 9.947 41.742 -35.541 1.00 39.75 79 LYS A C 1
ATOM 629 O O . LYS A 1 79 ? 10.284 42.839 -35.115 1.00 39.75 79 LYS A O 1
ATOM 634 N N . ASN A 1 80 ? 10.517 40.601 -35.172 1.00 31.53 80 ASN A N 1
ATOM 635 C CA . ASN A 1 80 ? 11.881 40.523 -34.666 1.00 31.53 80 ASN A CA 1
ATOM 636 C C . ASN A 1 80 ? 12.510 39.208 -35.129 1.00 31.53 80 ASN A C 1
ATOM 638 O O . ASN A 1 80 ? 11.878 38.154 -35.089 1.00 31.53 80 ASN A O 1
ATOM 642 N N . LYS A 1 81 ? 13.738 39.316 -35.645 1.00 38.19 81 LYS A N 1
ATOM 643 C CA . LYS A 1 81 ? 14.540 38.239 -36.234 1.00 38.19 81 LYS A CA 1
ATOM 644 C C . LYS A 1 81 ? 14.676 37.079 -35.246 1.00 38.19 81 LYS A C 1
ATOM 646 O O . LYS A 1 81 ? 15.413 37.168 -34.268 1.00 38.19 81 LYS A O 1
ATOM 651 N N . SER A 1 82 ? 13.968 35.992 -35.520 1.00 35.03 82 SER A N 1
ATOM 652 C CA . SER A 1 82 ? 14.018 34.759 -34.747 1.00 35.03 82 SER A CA 1
ATOM 653 C C . SER A 1 82 ? 15.350 34.056 -35.014 1.00 35.03 82 SER A C 1
ATOM 655 O O . SER A 1 82 ? 15.603 33.594 -36.128 1.00 35.03 82 SER A O 1
ATOM 657 N N . LYS A 1 83 ? 16.204 33.944 -33.989 1.00 35.78 83 LYS A N 1
ATOM 658 C CA . LYS A 1 83 ? 17.175 32.846 -33.925 1.00 35.78 83 LYS A CA 1
ATOM 659 C C . LYS A 1 83 ? 16.367 31.556 -34.043 1.00 35.78 83 LYS A C 1
ATOM 661 O O . LYS A 1 83 ? 15.450 31.327 -33.260 1.00 35.78 83 LYS A O 1
A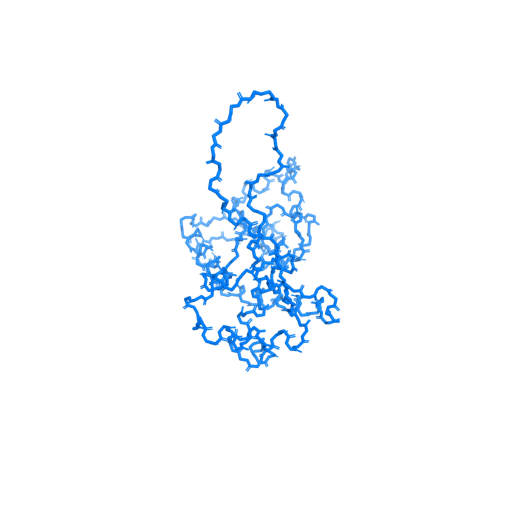TOM 666 N N . LYS A 1 84 ? 16.677 30.759 -35.062 1.00 36.41 84 LYS A N 1
ATOM 667 C CA . LYS A 1 84 ? 16.061 29.463 -35.345 1.00 36.41 84 LYS A CA 1
ATOM 668 C C . LYS A 1 84 ? 16.469 28.500 -34.224 1.00 36.41 84 LYS A C 1
ATOM 670 O O . LYS A 1 84 ? 17.490 27.828 -34.315 1.00 36.41 84 LYS A O 1
ATOM 675 N N . GLN A 1 85 ? 15.739 28.524 -33.113 1.00 45.25 85 GLN A N 1
ATOM 676 C CA . GLN A 1 85 ? 15.865 27.529 -32.058 1.00 45.25 85 GLN A CA 1
ATOM 677 C C . GLN A 1 85 ? 15.258 26.250 -32.630 1.00 45.25 85 GLN A C 1
ATOM 679 O O . GLN A 1 85 ? 14.080 26.214 -32.983 1.00 45.25 85 GLN A O 1
ATOM 684 N N . ASN A 1 86 ? 16.104 25.245 -32.849 1.00 39.12 86 ASN A N 1
ATOM 685 C CA . ASN A 1 86 ? 15.686 23.917 -33.276 1.00 39.12 86 ASN A CA 1
ATOM 686 C C . ASN A 1 86 ? 14.817 23.304 -32.167 1.00 39.12 86 ASN A C 1
ATOM 688 O O . ASN A 1 86 ? 15.324 22.554 -31.340 1.00 39.12 86 ASN A O 1
ATOM 692 N N . ASN A 1 87 ? 13.519 23.608 -32.151 1.00 54.38 87 ASN A N 1
ATOM 693 C CA . ASN A 1 87 ? 12.533 22.875 -31.361 1.00 54.38 87 ASN A CA 1
ATOM 694 C C . ASN A 1 87 ? 12.308 21.512 -32.026 1.00 54.38 87 ASN A C 1
ATOM 696 O O . ASN A 1 87 ? 11.300 21.282 -32.692 1.00 54.38 87 ASN A O 1
ATOM 700 N N . LYS A 1 88 ? 13.288 20.610 -31.905 1.00 53.62 88 LYS A N 1
ATOM 701 C CA . LYS A 1 88 ? 13.006 19.183 -32.069 1.00 53.62 88 LYS A CA 1
ATOM 702 C C . LYS A 1 88 ? 12.196 18.757 -30.842 1.00 53.62 88 LYS A C 1
ATOM 704 O O . LYS A 1 88 ? 12.620 19.093 -29.740 1.00 53.62 88 LYS A O 1
ATOM 709 N N . PRO A 1 89 ? 11.069 18.046 -31.011 1.00 57.03 89 PRO A N 1
ATOM 710 C CA . PRO A 1 89 ? 10.364 17.478 -29.872 1.00 57.03 89 PRO A CA 1
ATOM 711 C C . PRO A 1 89 ? 11.328 16.553 -29.128 1.00 57.03 89 PRO A C 1
ATOM 713 O O . PRO A 1 89 ? 11.888 15.623 -29.720 1.00 57.03 89 PRO A O 1
ATOM 716 N N . GLU A 1 90 ? 11.573 16.862 -27.858 1.00 78.81 90 GLU A N 1
ATOM 717 C CA . GLU A 1 90 ? 12.376 16.023 -26.982 1.00 78.81 90 GLU A CA 1
ATOM 718 C C . GLU A 1 90 ? 11.565 14.759 -26.694 1.00 78.81 90 GLU A C 1
ATOM 720 O O . GLU A 1 90 ? 10.387 14.822 -26.343 1.00 78.81 90 GLU A O 1
ATOM 725 N N . LYS A 1 91 ? 12.154 13.593 -26.957 1.00 85.19 91 LYS A N 1
ATOM 726 C CA . LYS A 1 91 ? 11.505 12.306 -26.710 1.00 85.19 91 LYS A CA 1
ATOM 727 C C . LYS A 1 91 ? 12.064 11.729 -25.425 1.00 85.19 91 LYS A C 1
ATOM 729 O O . LYS A 1 91 ? 13.277 11.574 -25.309 1.00 85.19 91 LYS A O 1
ATOM 734 N N . GLU A 1 92 ? 11.183 11.354 -24.512 1.00 91.50 92 GLU A N 1
ATOM 735 C CA . GLU A 1 92 ? 11.544 10.660 -23.282 1.00 91.50 92 GLU A CA 1
ATOM 736 C C . GLU A 1 92 ? 11.103 9.202 -23.369 1.00 91.50 92 GLU A C 1
ATOM 738 O O . GLU A 1 92 ? 9.998 8.887 -23.814 1.00 91.50 92 GLU A O 1
ATOM 743 N N . MET A 1 93 ? 11.991 8.293 -22.974 1.00 93.44 93 MET A N 1
ATOM 744 C CA . MET A 1 93 ? 11.653 6.881 -22.862 1.00 93.44 93 MET A CA 1
ATOM 745 C C . MET A 1 93 ? 10.829 6.669 -21.593 1.00 93.44 93 MET A C 1
ATOM 747 O O . MET A 1 93 ? 11.309 6.936 -20.489 1.00 93.44 93 MET A O 1
ATOM 751 N N . ARG A 1 94 ? 9.619 6.138 -21.759 1.00 96.38 94 ARG A N 1
ATOM 752 C CA . ARG A 1 94 ? 8.725 5.745 -20.675 1.00 96.38 94 ARG A CA 1
ATOM 753 C C . ARG A 1 94 ? 8.595 4.234 -20.576 1.00 96.38 94 ARG A C 1
ATOM 755 O O . ARG A 1 94 ? 8.695 3.518 -21.570 1.00 96.38 94 ARG A O 1
ATOM 762 N N . LEU A 1 95 ? 8.398 3.777 -19.347 1.00 97.56 95 LEU A N 1
ATOM 763 C CA . LEU A 1 95 ? 8.221 2.389 -18.951 1.00 97.56 95 LEU A CA 1
ATOM 764 C C . LEU A 1 95 ? 6.861 2.252 -18.270 1.00 97.56 95 LEU A C 1
ATOM 766 O O . LEU A 1 95 ? 6.564 3.024 -17.358 1.00 97.56 95 LEU A O 1
ATOM 770 N N . GLN A 1 96 ? 6.061 1.270 -18.671 1.00 96.88 96 GLN A N 1
ATOM 771 C CA . GLN A 1 96 ? 4.770 0.972 -18.041 1.00 96.88 96 GLN A CA 1
ATOM 772 C C . GLN A 1 96 ? 4.498 -0.531 -18.020 1.00 96.88 96 GLN A C 1
ATOM 774 O O . GLN A 1 96 ? 5.184 -1.302 -18.694 1.00 96.88 96 GLN A O 1
ATOM 779 N N . VAL A 1 97 ? 3.504 -0.958 -17.243 1.00 97.38 97 VAL A N 1
ATOM 780 C CA . VAL A 1 97 ? 3.040 -2.350 -17.280 1.00 97.38 97 VAL A CA 1
ATOM 781 C C . VAL A 1 97 ? 2.391 -2.633 -18.630 1.00 97.38 97 VAL A C 1
ATOM 783 O O . VAL A 1 97 ? 1.531 -1.884 -19.083 1.00 97.38 97 VAL A O 1
ATOM 786 N N . ASN A 1 98 ? 2.759 -3.752 -19.245 1.00 97.00 98 ASN A N 1
ATOM 787 C CA . ASN A 1 98 ? 2.045 -4.259 -20.405 1.00 97.00 98 ASN A CA 1
ATOM 788 C C . ASN A 1 98 ? 0.693 -4.831 -19.952 1.00 97.00 98 ASN A C 1
ATOM 790 O O . ASN A 1 98 ? 0.622 -5.947 -19.432 1.00 97.00 98 ASN A O 1
ATOM 794 N N . LEU A 1 99 ? -0.387 -4.078 -20.171 1.00 95.25 99 LEU A N 1
ATOM 795 C CA . LEU A 1 99 ? -1.745 -4.484 -19.785 1.00 95.25 99 LEU A CA 1
ATOM 796 C C . LEU A 1 99 ? -2.255 -5.730 -20.530 1.00 95.25 99 LEU A C 1
ATOM 798 O O . LEU A 1 99 ? -3.214 -6.354 -20.086 1.00 95.25 99 LEU A O 1
ATOM 802 N N . SER A 1 100 ? -1.601 -6.116 -21.630 1.00 95.94 100 SER A N 1
ATOM 803 C CA . SER A 1 100 ? -1.906 -7.338 -22.387 1.00 95.94 100 SER A CA 1
ATOM 804 C C . SER A 1 100 ? -1.096 -8.553 -21.917 1.00 95.94 100 SER A C 1
ATOM 806 O O . SER A 1 100 ? -1.148 -9.609 -22.549 1.00 95.94 100 SER A O 1
ATOM 808 N N . PHE A 1 101 ? -0.314 -8.431 -20.838 1.00 96.31 101 PHE A N 1
ATOM 809 C CA . PHE A 1 101 ? 0.469 -9.542 -20.307 1.00 96.31 101 PHE A CA 1
ATOM 810 C C . PHE A 1 101 ? -0.458 -10.650 -19.754 1.00 96.31 101 PHE A C 1
ATOM 812 O O . PHE A 1 101 ? -1.264 -10.369 -18.864 1.00 96.31 101 PHE A O 1
ATOM 8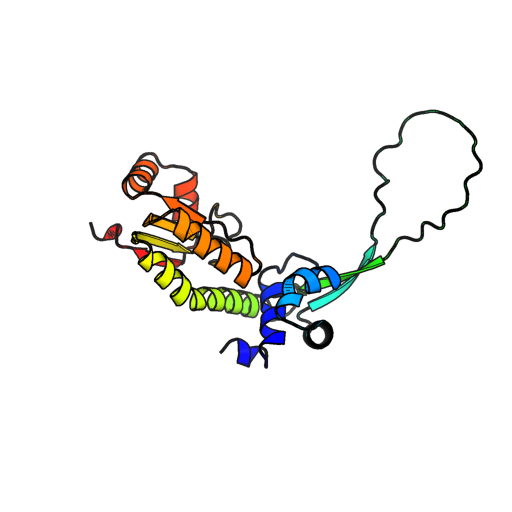19 N N . PRO A 1 102 ? -0.346 -11.914 -20.217 1.00 94.12 102 PRO A N 1
ATOM 820 C CA . PRO A 1 102 ? -1.351 -12.949 -19.941 1.00 94.12 102 PRO A CA 1
ATOM 821 C C . PRO A 1 102 ? -1.606 -13.269 -18.465 1.00 94.12 102 PRO A C 1
ATOM 823 O O . PRO A 1 102 ? -2.715 -13.652 -18.122 1.00 94.12 102 PRO A O 1
ATOM 826 N N . LEU A 1 103 ? -0.592 -13.129 -17.603 1.00 94.44 103 LEU A N 1
ATOM 827 C CA . LEU A 1 103 ? -0.692 -13.421 -16.165 1.00 94.44 103 LEU A CA 1
ATOM 828 C C . LEU A 1 103 ? -0.790 -12.150 -15.311 1.00 94.44 103 LEU A C 1
ATOM 830 O O . LEU A 1 103 ? -0.485 -12.168 -14.115 1.00 94.44 103 LEU A O 1
ATOM 834 N N . LEU A 1 104 ? -1.113 -11.008 -15.926 1.00 94.38 104 LEU A N 1
ATOM 835 C CA . LEU A 1 104 ? -1.158 -9.737 -15.215 1.00 94.38 104 LEU A CA 1
ATOM 836 C C . LEU A 1 104 ? -2.183 -9.747 -14.071 1.00 94.38 104 LEU A C 1
ATOM 838 O O . LEU A 1 104 ? -1.791 -9.360 -12.968 1.00 94.38 104 LEU A O 1
ATOM 842 N N . PRO A 1 105 ? -3.441 -10.202 -14.256 1.00 91.88 105 PRO A N 1
ATOM 843 C CA . PRO A 1 105 ? -4.421 -10.208 -13.170 1.00 91.88 105 PRO A CA 1
ATOM 844 C C . PRO A 1 105 ? -3.958 -11.040 -11.966 1.00 91.88 105 PRO A C 1
ATOM 846 O O . PRO A 1 105 ? -4.115 -10.629 -10.813 1.00 91.88 105 PRO A O 1
ATOM 849 N N . GLU A 1 106 ? -3.336 -12.191 -12.219 1.00 93.25 106 GLU A N 1
ATOM 850 C CA . GLU A 1 106 ? -2.836 -13.100 -11.193 1.00 93.25 106 GLU A CA 1
ATOM 851 C C . GLU A 1 106 ? -1.636 -12.503 -10.463 1.00 93.25 106 GLU A C 1
ATOM 853 O O . GLU A 1 106 ? -1.613 -12.504 -9.231 1.00 93.25 106 GLU A O 1
ATOM 858 N N . LEU A 1 107 ? -0.656 -11.962 -11.196 1.00 92.56 107 LEU A N 1
ATOM 859 C CA . LEU A 1 107 ? 0.520 -11.326 -10.600 1.00 92.56 107 LEU A CA 1
ATOM 860 C C . LEU A 1 107 ? 0.143 -10.077 -9.806 1.00 92.56 107 LEU A C 1
ATOM 862 O O . LEU A 1 107 ? 0.650 -9.892 -8.699 1.00 92.56 107 LEU A O 1
ATOM 866 N N . HIS A 1 108 ? -0.766 -9.258 -10.335 1.00 90.81 108 HIS A N 1
ATOM 867 C CA . HIS A 1 108 ? -1.297 -8.089 -9.645 1.00 90.81 108 HIS A CA 1
ATOM 868 C C . HIS A 1 108 ? -1.965 -8.497 -8.329 1.00 90.81 108 HIS A C 1
ATOM 870 O O . HIS A 1 108 ? -1.554 -8.054 -7.255 1.00 90.81 108 HIS A O 1
ATOM 876 N N . SER A 1 109 ? -2.926 -9.427 -8.393 1.00 88.25 109 SER A N 1
ATOM 877 C CA . SER A 1 109 ? -3.632 -9.925 -7.210 1.00 88.25 109 SER A CA 1
ATOM 878 C C . SER A 1 109 ? -2.675 -10.543 -6.191 1.00 88.25 109 SER A C 1
ATOM 880 O O . SER A 1 109 ? -2.819 -10.330 -4.986 1.00 88.25 109 SER A O 1
ATOM 882 N N . LEU A 1 110 ? -1.684 -11.304 -6.657 1.00 89.12 110 LEU A N 1
ATOM 883 C CA . LEU A 1 110 ? -0.691 -11.942 -5.805 1.00 89.12 110 LEU A CA 1
ATOM 884 C C . LEU A 1 110 ? 0.195 -10.914 -5.097 1.00 89.12 110 LEU A C 1
ATOM 886 O O . LEU A 1 110 ? 0.432 -11.048 -3.895 1.00 89.12 110 LEU A O 1
ATOM 890 N N . VAL A 1 111 ? 0.661 -9.886 -5.810 1.00 88.12 111 VAL A N 1
ATOM 891 C CA . VAL A 1 111 ? 1.448 -8.796 -5.223 1.00 88.12 111 VAL A CA 1
ATOM 892 C C . VAL A 1 111 ? 0.627 -8.043 -4.185 1.00 88.12 111 VAL A C 1
ATOM 894 O O . VAL A 1 111 ? 1.100 -7.905 -3.056 1.00 88.12 111 VAL A O 1
ATOM 897 N N . LEU A 1 112 ? -0.613 -7.653 -4.499 1.00 85.06 112 LEU A N 1
ATOM 898 C CA . LEU A 1 112 ? -1.498 -6.992 -3.535 1.00 85.06 112 LEU A CA 1
ATOM 899 C C . LEU A 1 112 ? -1.699 -7.851 -2.279 1.00 85.06 112 LEU A C 1
ATOM 901 O O . LEU A 1 112 ? -1.464 -7.389 -1.164 1.00 85.06 112 LEU A O 1
ATOM 905 N N . LYS A 1 113 ? -2.022 -9.140 -2.442 1.00 81.06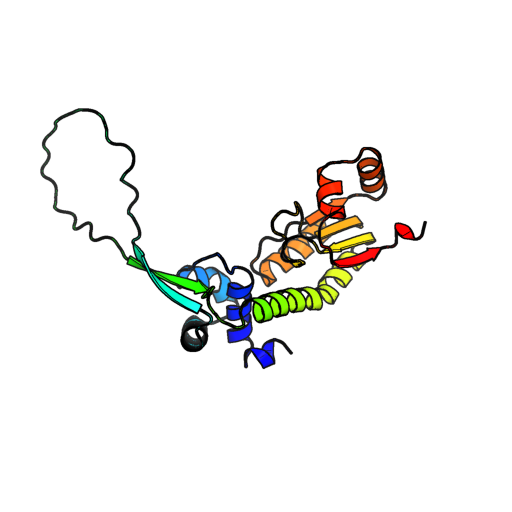 113 LYS A N 1
ATOM 906 C CA . LYS A 1 113 ? -2.161 -10.093 -1.324 1.00 81.06 113 LYS A CA 1
ATOM 907 C C . LYS A 1 113 ? -0.872 -10.282 -0.536 1.00 81.06 113 LYS A C 1
ATOM 909 O O . LYS A 1 113 ? -0.908 -10.535 0.666 1.00 81.06 113 LYS A O 1
ATOM 914 N N . SER A 1 114 ? 0.279 -10.178 -1.185 1.00 81.88 114 SER A N 1
ATOM 915 C CA . SER A 1 114 ? 1.543 -10.266 -0.473 1.00 81.88 114 SER A CA 1
ATOM 916 C C . SER A 1 114 ? 1.804 -9.045 0.390 1.00 81.88 114 SER A C 1
ATOM 918 O O . SER A 1 114 ? 2.220 -9.211 1.532 1.00 81.88 114 SER A O 1
ATOM 920 N N . ILE A 1 115 ? 1.489 -7.845 -0.104 1.00 78.06 115 ILE A N 1
ATOM 921 C CA . ILE A 1 115 ? 1.543 -6.607 0.677 1.00 78.06 115 ILE A CA 1
ATOM 922 C C . ILE A 1 115 ? 0.588 -6.724 1.872 1.00 78.06 115 ILE A C 1
ATOM 924 O O . ILE A 1 115 ? 0.973 -6.389 2.992 1.00 78.06 115 ILE A O 1
ATOM 928 N N . ILE A 1 116 ? -0.590 -7.321 1.663 1.00 70.62 116 ILE A N 1
ATOM 929 C CA . ILE A 1 116 ? -1.526 -7.673 2.738 1.00 70.62 116 ILE A CA 1
ATOM 930 C C . ILE A 1 116 ? -0.872 -8.629 3.749 1.00 70.62 116 ILE A C 1
ATOM 932 O O . ILE A 1 116 ? -0.988 -8.462 4.953 1.00 70.62 116 ILE A O 1
ATOM 936 N N . PHE A 1 117 ? -0.089 -9.617 3.322 1.00 69.12 117 PHE A N 1
ATOM 937 C CA . PHE A 1 117 ? 0.604 -10.505 4.265 1.00 69.12 117 PHE A CA 1
ATOM 938 C C . PHE A 1 117 ? 1.660 -9.774 5.123 1.00 69.12 117 PHE A C 1
ATOM 940 O O . PHE A 1 117 ? 1.860 -10.110 6.297 1.00 69.12 117 PHE A O 1
ATOM 947 N N . TRP A 1 118 ? 2.292 -8.720 4.589 1.00 64.19 118 TRP A N 1
ATOM 948 C CA . TRP A 1 118 ? 3.131 -7.805 5.379 1.00 64.19 118 TRP A CA 1
ATOM 949 C C . TRP A 1 118 ? 2.326 -7.004 6.417 1.00 64.19 118 TRP A C 1
ATOM 951 O O . TRP A 1 118 ? 2.910 -6.534 7.406 1.00 64.19 118 TRP A O 1
ATOM 961 N N . GLU A 1 119 ? 0.995 -6.921 6.284 1.00 64.69 119 GLU A N 1
ATOM 962 C CA . GLU A 1 119 ? 0.116 -6.265 7.253 1.00 64.69 119 GLU A CA 1
ATOM 963 C C . GLU A 1 119 ? 0.266 -6.845 8.644 1.00 64.69 119 GLU A C 1
ATOM 965 O O . GLU A 1 119 ? 0.093 -6.097 9.589 1.00 64.69 119 GLU A O 1
ATOM 970 N N . GLN A 1 120 ? 0.652 -8.108 8.846 1.00 73.25 120 GLN A N 1
ATOM 971 C CA . GLN A 1 120 ? 0.805 -8.609 10.217 1.00 73.25 120 GLN A CA 1
ATOM 972 C C . GLN A 1 120 ? 1.765 -7.747 11.051 1.00 73.25 120 GLN A C 1
ATOM 974 O O . GLN A 1 120 ? 1.528 -7.533 12.240 1.00 73.25 120 GLN A O 1
ATOM 979 N N . LYS A 1 121 ? 2.826 -7.199 10.442 1.00 81.06 121 LYS A N 1
ATOM 980 C CA . LYS A 1 121 ? 3.721 -6.248 11.119 1.00 81.06 121 LYS A CA 1
ATOM 981 C C . LYS A 1 121 ? 3.051 -4.890 11.320 1.00 81.06 121 LYS A C 1
ATOM 983 O O . LYS A 1 121 ? 3.205 -4.303 12.391 1.00 81.06 121 LYS A O 1
ATOM 988 N N . LEU A 1 122 ? 2.324 -4.394 10.318 1.00 85.19 122 LEU A N 1
ATOM 989 C CA . LEU A 1 122 ? 1.584 -3.133 10.397 1.00 85.19 122 LEU A CA 1
ATOM 990 C C . LEU A 1 122 ? 0.473 -3.212 11.454 1.00 85.19 122 LEU A C 1
ATOM 992 O O . LEU A 1 122 ? 0.476 -2.429 12.390 1.00 85.19 122 LEU A O 1
ATOM 996 N N . VAL A 1 123 ? -0.408 -4.201 11.371 1.00 88.19 123 VAL A N 1
ATOM 997 C CA . VAL A 1 123 ? -1.477 -4.538 12.316 1.00 88.19 123 VAL A CA 1
ATOM 998 C C . VAL A 1 123 ? -0.931 -4.667 13.730 1.00 88.19 123 VAL A C 1
ATOM 1000 O O . VAL A 1 123 ? -1.473 -4.039 14.632 1.00 88.19 123 VAL A O 1
ATOM 1003 N N . LYS A 1 124 ? 0.166 -5.412 13.947 1.00 89.38 124 LYS A N 1
ATOM 1004 C CA . LYS A 1 124 ? 0.812 -5.494 15.272 1.00 89.38 124 LYS A CA 1
ATOM 1005 C C . LYS A 1 124 ? 1.262 -4.121 15.767 1.00 89.38 124 LYS A C 1
ATOM 1007 O O . LYS A 1 124 ? 1.003 -3.782 16.919 1.00 89.38 124 LYS A O 1
ATOM 1012 N N . LYS A 1 125 ? 1.888 -3.311 14.902 1.00 90.06 125 LYS A N 1
ATOM 1013 C CA . LYS A 1 125 ? 2.262 -1.933 15.245 1.00 90.06 125 LYS A CA 1
ATOM 1014 C C . LYS A 1 125 ? 1.029 -1.110 15.596 1.00 90.06 125 LYS A C 1
ATOM 1016 O O . LYS A 1 125 ? 1.021 -0.553 16.680 1.00 90.06 125 LYS A O 1
ATOM 1021 N N . ILE A 1 126 ? -0.012 -1.076 14.764 1.00 91.25 126 ILE A N 1
ATOM 1022 C CA . ILE A 1 126 ? -1.236 -0.297 15.017 1.00 91.25 126 ILE A CA 1
ATOM 1023 C C . ILE A 1 126 ? -1.892 -0.755 16.330 1.00 91.25 126 ILE A C 1
ATOM 1025 O O . ILE A 1 126 ? -2.167 0.090 17.177 1.00 91.25 126 ILE A O 1
ATOM 1029 N N . LYS A 1 127 ? -2.047 -2.069 16.561 1.00 90.75 127 LYS A N 1
ATOM 1030 C CA . LYS A 1 127 ? -2.568 -2.635 17.823 1.00 90.75 127 LYS A CA 1
ATOM 1031 C C . LYS A 1 127 ? -1.742 -2.224 19.043 1.00 90.75 127 LYS A C 1
ATOM 1033 O O . LYS A 1 127 ? -2.299 -1.979 20.101 1.00 90.75 127 LYS A O 1
ATOM 1038 N N . SER A 1 128 ? -0.423 -2.085 18.908 1.00 92.56 128 SER A N 1
ATOM 1039 C CA . SER A 1 128 ? 0.434 -1.621 20.012 1.00 92.56 128 SER A CA 1
ATOM 1040 C C . SER A 1 128 ? 0.259 -0.134 20.363 1.00 92.56 128 SER A C 1
ATOM 1042 O O . SER A 1 128 ? 0.769 0.323 21.384 1.00 92.56 128 SER A O 1
ATOM 1044 N N . LEU A 1 129 ? -0.439 0.646 19.528 1.00 93.00 129 LEU A N 1
ATOM 1045 C CA . LEU A 1 129 ? -0.626 2.087 19.726 1.00 93.00 129 LEU A CA 1
ATOM 1046 C C . LEU A 1 129 ? -1.868 2.450 20.558 1.00 93.00 129 LEU A C 1
ATOM 1048 O O . LEU A 1 129 ? -2.060 3.638 20.842 1.00 93.00 129 LEU A O 1
ATOM 1052 N N . GLY A 1 130 ? -2.710 1.476 20.917 1.00 92.50 130 GLY A N 1
ATOM 1053 C CA . GLY A 1 130 ? -3.921 1.694 21.709 1.00 92.50 130 GLY A CA 1
ATOM 1054 C C . GLY A 1 130 ? -4.962 0.584 21.549 1.00 92.50 130 GLY A C 1
ATOM 1055 O O . GLY A 1 130 ? -4.652 -0.495 21.055 1.00 92.50 130 GLY A O 1
ATOM 1056 N N . SER A 1 131 ? -6.204 0.849 21.958 1.00 93.62 131 SER A N 1
ATOM 1057 C CA . SER A 1 131 ? -7.308 -0.105 21.805 1.00 93.62 131 SER A CA 1
ATOM 1058 C C . SER A 1 131 ? -7.987 0.064 20.448 1.00 93.62 131 SER A C 1
ATOM 1060 O O . SER A 1 131 ? -8.337 1.178 20.052 1.00 93.62 131 SER A O 1
ATOM 1062 N N . ILE A 1 132 ? -8.176 -1.040 19.729 1.00 94.56 132 ILE A N 1
ATOM 1063 C CA . ILE A 1 132 ? -8.775 -1.062 18.391 1.00 94.56 132 ILE A CA 1
ATOM 1064 C C . ILE A 1 132 ? -10.001 -1.956 18.447 1.00 94.56 132 ILE A C 1
ATOM 1066 O O . ILE A 1 132 ? -9.858 -3.154 18.646 1.00 94.56 132 ILE A O 1
ATOM 1070 N N . GLY A 1 133 ? -11.178 -1.372 18.241 1.00 93.50 133 GLY A N 1
ATOM 1071 C CA . GLY A 1 133 ? -12.423 -2.125 18.122 1.00 93.50 133 GLY A CA 1
ATOM 1072 C C . GLY A 1 133 ? -12.634 -2.678 16.714 1.00 93.50 133 GLY A C 1
ATOM 1073 O O . GLY A 1 133 ? -13.188 -3.759 16.553 1.00 93.50 133 GLY A O 1
ATOM 1074 N N . TYR A 1 134 ? -12.173 -1.967 15.683 1.00 95.06 134 TYR A N 1
ATOM 1075 C CA . TYR A 1 134 ? -12.301 -2.418 14.299 1.00 95.06 134 TYR A CA 1
ATOM 1076 C C . TYR A 1 134 ? -11.115 -1.962 13.449 1.00 95.06 134 TYR A C 1
ATOM 1078 O O . TYR A 1 134 ? -10.623 -0.841 13.595 1.00 95.06 134 TYR A O 1
ATOM 1086 N N . LEU A 1 135 ? -10.643 -2.846 12.572 1.00 94.00 135 LEU A N 1
ATOM 1087 C CA . LEU A 1 135 ? -9.575 -2.576 11.614 1.00 94.00 135 LEU A CA 1
ATOM 1088 C C . LEU A 1 135 ? -9.870 -3.319 10.316 1.00 94.00 135 LEU A C 1
ATOM 1090 O O . LEU A 1 135 ? -9.929 -4.552 10.315 1.00 94.00 135 LEU A O 1
ATOM 1094 N N . ALA A 1 136 ? -9.987 -2.577 9.220 1.00 93.12 136 ALA A N 1
ATOM 1095 C CA . ALA A 1 136 ? -10.190 -3.144 7.895 1.00 93.12 136 ALA A CA 1
ATOM 1096 C C . ALA A 1 136 ? -9.295 -2.478 6.849 1.00 93.12 136 ALA A C 1
ATOM 1098 O O . ALA A 1 136 ? -9.090 -1.262 6.878 1.00 93.12 136 ALA A O 1
ATOM 1099 N N . PHE A 1 137 ? -8.807 -3.293 5.919 1.00 91.88 137 PHE A N 1
ATOM 1100 C CA . PHE A 1 137 ? -8.130 -2.856 4.705 1.00 91.88 137 PHE A CA 1
ATOM 1101 C C . PHE A 1 137 ? -9.125 -2.830 3.549 1.00 91.88 137 PHE A C 1
ATOM 1103 O O . PHE A 1 137 ? -9.883 -3.780 3.341 1.00 91.88 137 PHE A O 1
ATOM 1110 N N . THR A 1 138 ? -9.131 -1.726 2.820 1.00 92.50 138 THR A N 1
ATOM 1111 C CA . THR A 1 138 ? -10.078 -1.406 1.748 1.00 92.50 138 THR A CA 1
ATOM 1112 C C . THR A 1 138 ? -9.329 -0.754 0.592 1.00 92.50 138 THR A C 1
ATOM 1114 O O . THR A 1 138 ? -8.096 -0.712 0.590 1.00 92.50 138 THR A O 1
ATOM 1117 N N . GLY A 1 139 ? -10.046 -0.253 -0.412 1.00 90.06 139 GLY A N 1
ATOM 1118 C CA . GLY A 1 139 ? -9.430 0.589 -1.430 1.00 90.06 139 GLY A CA 1
ATOM 1119 C C . GLY A 1 139 ? -8.348 -0.157 -2.207 1.00 90.06 139 GLY A C 1
ATOM 1120 O O . GLY A 1 139 ? -8.581 -1.268 -2.699 1.00 90.06 139 GLY A O 1
ATOM 1121 N N . PHE A 1 140 ? -7.144 0.419 -2.212 1.00 87.38 140 PHE A N 1
ATOM 1122 C CA . PHE A 1 140 ? -5.928 -0.144 -2.805 1.00 87.38 140 PHE A CA 1
ATOM 1123 C C . PHE A 1 140 ? -5.704 -1.630 -2.469 1.00 87.38 140 PHE A C 1
ATOM 1125 O O . PHE A 1 140 ? -5.422 -2.431 -3.355 1.00 87.38 140 PHE A O 1
ATOM 1132 N N . PHE A 1 141 ? -5.895 -2.040 -1.210 1.00 86.38 141 PHE A N 1
ATOM 1133 C CA . PHE A 1 141 ? -5.630 -3.424 -0.783 1.00 86.38 141 PHE A CA 1
ATOM 1134 C C . PHE A 1 141 ? -6.601 -4.442 -1.384 1.00 86.38 141 PHE A C 1
ATOM 1136 O O . PHE A 1 141 ? -6.320 -5.636 -1.435 1.00 86.38 141 PHE A O 1
ATOM 1143 N N . THR A 1 142 ? -7.761 -3.981 -1.839 1.00 85.44 142 THR A N 1
ATOM 1144 C CA . THR A 1 142 ? -8.819 -4.842 -2.381 1.00 85.44 142 THR A CA 1
ATOM 1145 C C . THR A 1 142 ? -9.048 -4.651 -3.869 1.00 85.44 142 THR A C 1
ATOM 1147 O O . THR A 1 142 ? -9.983 -5.253 -4.402 1.00 85.44 142 THR A O 1
ATOM 1150 N N . ASP A 1 143 ? -8.185 -3.860 -4.513 1.00 82.94 143 ASP A N 1
ATOM 1151 C CA . ASP A 1 143 ? -8.310 -3.445 -5.908 1.00 82.94 143 ASP A CA 1
ATOM 1152 C C . ASP A 1 143 ? -9.618 -2.667 -6.173 1.00 82.94 143 ASP A C 1
ATOM 1154 O O . ASP A 1 143 ? -10.310 -2.870 -7.167 1.00 82.94 143 ASP A O 1
ATOM 1158 N N . THR A 1 144 ? -10.019 -1.807 -5.223 1.00 82.06 144 THR A N 1
ATOM 1159 C CA . THR A 1 144 ? -11.242 -0.988 -5.315 1.00 82.06 144 THR A CA 1
ATOM 1160 C C . THR A 1 144 ? -10.941 0.509 -5.227 1.00 82.06 144 THR A C 1
ATOM 1162 O O . THR A 1 144 ? -11.065 1.143 -4.182 1.00 82.06 144 THR A O 1
ATOM 1165 N N . ASN A 1 145 ? -10.596 1.130 -6.353 1.00 72.00 145 ASN A N 1
ATOM 1166 C CA . ASN A 1 145 ? -10.139 2.530 -6.374 1.00 72.00 145 ASN A CA 1
ATOM 1167 C C . ASN A 1 145 ? -11.203 3.576 -5.979 1.00 72.00 145 ASN A C 1
ATOM 1169 O O . ASN A 1 145 ? -10.849 4.710 -5.665 1.00 72.00 145 ASN A O 1
ATOM 1173 N N . HIS A 1 146 ? -12.487 3.207 -5.948 1.00 82.06 146 HIS A N 1
ATOM 1174 C CA . HIS A 1 146 ? -13.586 4.106 -5.571 1.00 82.06 146 HIS A CA 1
ATOM 1175 C C . HIS A 1 146 ? -13.809 4.222 -4.058 1.00 82.06 146 HIS A C 1
ATOM 1177 O O . HIS A 1 146 ? -14.545 5.104 -3.621 1.00 82.06 146 HIS A O 1
ATOM 1183 N N . THR A 1 147 ? -13.178 3.366 -3.248 1.00 88.38 147 THR A N 1
ATOM 1184 C CA . THR A 1 147 ? -13.346 3.435 -1.794 1.00 88.38 147 THR A CA 1
ATOM 1185 C C . THR A 1 147 ? -12.639 4.677 -1.246 1.00 88.38 147 THR A C 1
ATOM 1187 O O . THR A 1 147 ? -11.470 4.911 -1.571 1.00 88.38 147 THR A O 1
ATOM 1190 N N . PRO A 1 148 ? -13.271 5.481 -0.374 1.00 91.94 148 PRO A N 1
ATOM 1191 C CA . PRO A 1 148 ? -12.693 6.761 0.029 1.00 91.94 148 PRO A CA 1
ATOM 1192 C C . PRO A 1 148 ? -11.466 6.621 0.953 1.00 91.94 148 PRO A C 1
ATOM 1194 O O . PRO A 1 148 ? -10.687 7.564 1.095 1.00 91.94 148 PRO A O 1
ATOM 1197 N N . THR A 1 149 ? -11.222 5.439 1.525 1.00 94.75 149 THR A N 1
ATOM 1198 C CA . THR A 1 149 ? -10.046 5.133 2.355 1.00 94.75 149 THR A CA 1
ATOM 1199 C C . THR A 1 149 ? -9.459 3.767 2.001 1.00 94.75 149 THR A C 1
ATOM 1201 O O . THR A 1 149 ? -10.177 2.913 1.478 1.00 94.75 149 THR A O 1
ATOM 1204 N N . ASP A 1 150 ? -8.174 3.552 2.296 1.00 92.38 150 ASP A N 1
ATOM 1205 C CA . ASP A 1 150 ? -7.500 2.256 2.128 1.00 92.38 150 ASP A CA 1
ATO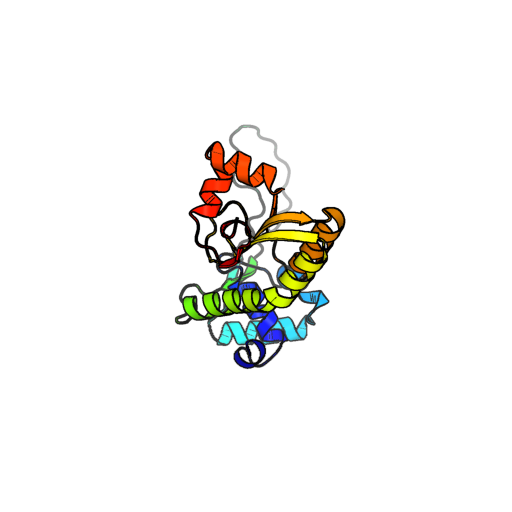M 1206 C C . ASP A 1 150 ? -7.387 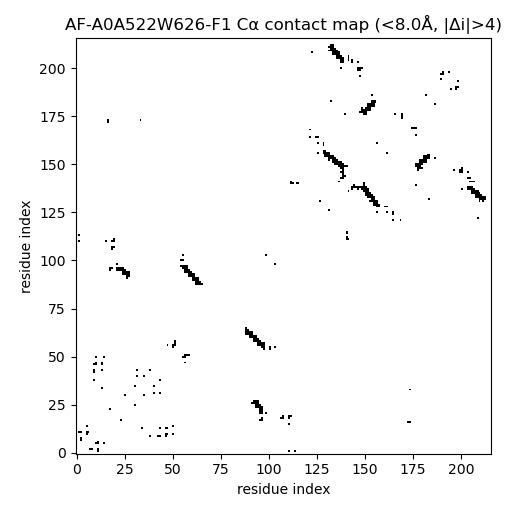1.497 3.461 1.00 92.38 150 ASP A C 1
ATOM 1208 O O . ASP A 1 150 ? -7.258 0.276 3.481 1.00 92.38 150 ASP A O 1
ATOM 1212 N N . ILE A 1 151 ? -7.432 2.206 4.596 1.00 93.62 151 ILE A N 1
ATOM 1213 C CA . ILE A 1 151 ? -7.384 1.614 5.939 1.00 93.62 151 ILE A CA 1
ATOM 1214 C C . ILE A 1 151 ? -8.395 2.319 6.846 1.00 93.62 151 ILE A C 1
ATOM 1216 O O . ILE A 1 151 ? -8.242 3.503 7.153 1.00 93.62 151 ILE A O 1
ATOM 1220 N N . LEU A 1 152 ? -9.385 1.582 7.346 1.00 95.75 152 LEU A N 1
ATOM 1221 C CA . LEU A 1 152 ? -10.315 2.059 8.371 1.00 95.75 152 LEU A CA 1
ATOM 1222 C C . LEU A 1 152 ? -9.903 1.528 9.745 1.00 95.75 152 LEU A C 1
ATOM 1224 O O . LEU A 1 152 ? -9.795 0.319 9.944 1.00 95.75 152 LEU A O 1
ATOM 1228 N N . ILE A 1 153 ? -9.709 2.436 10.701 1.00 96.19 153 ILE A N 1
ATOM 1229 C CA . ILE A 1 153 ? -9.333 2.143 12.085 1.00 96.19 153 ILE A CA 1
ATOM 1230 C C . ILE A 1 153 ? -10.386 2.754 13.005 1.00 96.19 153 ILE A C 1
ATOM 1232 O O . ILE A 1 153 ? -10.599 3.965 12.983 1.00 96.19 153 ILE A O 1
ATOM 1236 N N . VAL A 1 154 ? -11.000 1.938 13.856 1.00 96.81 154 VAL A N 1
ATOM 1237 C CA . VAL A 1 154 ? -11.946 2.392 14.879 1.00 96.81 154 VAL A CA 1
ATOM 1238 C C . VAL A 1 154 ? -11.402 2.034 16.251 1.00 96.81 154 VAL A C 1
ATOM 1240 O O . VAL A 1 154 ? -11.152 0.864 16.547 1.00 96.81 154 VAL A O 1
ATOM 1243 N N . GLY A 1 155 ? -11.211 3.035 17.107 1.00 95.81 155 GLY A N 1
ATOM 1244 C CA . GLY A 1 155 ? -10.723 2.821 18.465 1.00 95.81 155 GLY A CA 1
ATOM 1245 C C . GLY A 1 155 ? -10.043 4.036 19.083 1.00 95.81 155 GLY A C 1
ATOM 1246 O O . GLY A 1 155 ? -10.130 5.160 18.589 1.00 95.81 155 GLY A O 1
ATOM 1247 N N . ARG A 1 156 ? -9.344 3.810 20.198 1.00 95.31 156 ARG A N 1
ATOM 1248 C CA . ARG A 1 156 ? -8.572 4.833 20.908 1.00 95.31 156 ARG A CA 1
ATOM 1249 C C . ARG A 1 156 ? -7.088 4.592 20.667 1.00 95.31 156 ARG A C 1
ATOM 1251 O O . ARG A 1 156 ? -6.448 3.815 21.370 1.00 95.31 156 ARG A O 1
ATOM 1258 N N . VAL A 1 157 ? -6.541 5.303 19.685 1.00 94.69 157 VAL A N 1
ATOM 1259 C CA . VAL A 1 157 ? -5.147 5.171 19.240 1.00 94.69 157 VAL A CA 1
ATOM 1260 C C . VAL A 1 157 ? -4.413 6.507 19.362 1.00 94.69 157 VAL A C 1
ATOM 1262 O O . VAL A 1 157 ? -4.980 7.571 19.103 1.00 94.69 157 VAL A O 1
ATOM 1265 N N . ASN A 1 158 ? -3.126 6.479 19.725 1.00 94.62 158 ASN A N 1
ATOM 1266 C CA . ASN A 1 158 ? -2.296 7.685 19.711 1.00 94.62 158 ASN A CA 1
ATOM 1267 C C . ASN A 1 158 ? -2.098 8.205 18.270 1.00 94.62 158 ASN A C 1
ATOM 1269 O O . ASN A 1 158 ? -1.306 7.650 17.507 1.00 94.62 158 ASN A O 1
ATOM 1273 N N . LYS A 1 159 ? -2.773 9.312 17.923 1.00 94.06 159 LYS A N 1
ATOM 1274 C CA . LYS A 1 159 ? -2.759 9.910 16.572 1.00 94.06 159 LYS A CA 1
ATOM 1275 C C . LYS A 1 159 ? -1.350 10.224 16.053 1.00 94.06 159 LYS A C 1
ATOM 1277 O O . LYS A 1 159 ? -1.042 9.925 14.903 1.00 94.06 159 LYS A O 1
ATOM 1282 N N . LYS A 1 160 ? -0.470 10.783 16.898 1.00 95.19 160 LYS A N 1
ATOM 1283 C CA . LYS A 1 160 ? 0.905 11.152 16.502 1.00 95.19 160 LYS A CA 1
ATOM 1284 C C . LYS A 1 160 ? 1.734 9.918 16.143 1.00 95.19 160 LYS A C 1
ATOM 1286 O O . LYS A 1 160 ? 2.399 9.902 15.109 1.00 95.19 160 LYS A O 1
ATOM 1291 N N . ARG A 1 161 ? 1.672 8.872 16.972 1.00 94.56 161 ARG A N 1
ATOM 1292 C CA . ARG A 1 161 ? 2.381 7.609 16.709 1.00 94.56 161 ARG A CA 1
ATOM 1293 C C . ARG A 1 161 ? 1.799 6.876 15.502 1.00 94.56 161 ARG A C 1
ATOM 1295 O O . ARG A 1 161 ? 2.560 6.327 14.711 1.00 94.56 161 ARG A O 1
ATOM 1302 N N . LEU A 1 162 ? 0.478 6.914 15.324 1.00 94.94 162 LEU A N 1
ATOM 1303 C CA . LEU A 1 162 ? -0.181 6.319 14.162 1.00 94.94 162 LEU A CA 1
ATOM 1304 C C . LEU A 1 162 ? 0.292 6.979 12.865 1.00 94.94 162 LEU A C 1
ATOM 1306 O O . LEU A 1 162 ? 0.716 6.276 11.953 1.00 94.94 162 LEU A O 1
ATOM 1310 N N . ALA A 1 163 ? 0.323 8.313 12.816 1.00 94.81 163 ALA A N 1
ATOM 1311 C CA . ALA A 1 163 ? 0.828 9.049 11.661 1.00 94.81 163 ALA A CA 1
ATOM 1312 C C . ALA A 1 163 ? 2.287 8.686 11.327 1.00 94.81 163 ALA A C 1
ATOM 1314 O O . ALA A 1 163 ? 2.638 8.547 10.158 1.00 94.81 163 ALA A O 1
ATOM 1315 N N . GLN A 1 164 ? 3.139 8.467 12.336 1.00 94.06 164 GLN A N 1
ATOM 1316 C CA . GLN A 1 164 ? 4.518 8.009 12.126 1.00 94.06 164 GLN A CA 1
ATOM 1317 C C . GLN A 1 164 ? 4.590 6.587 11.555 1.00 94.06 164 GLN A C 1
ATOM 1319 O O . GLN A 1 164 ? 5.387 6.337 10.649 1.00 94.06 164 GLN A O 1
ATOM 1324 N N . VAL A 1 165 ? 3.774 5.659 12.068 1.00 92.25 165 VAL A N 1
ATOM 1325 C CA . VAL A 1 165 ? 3.693 4.284 11.548 1.00 92.25 165 VAL A CA 1
ATOM 1326 C C . VAL A 1 165 ? 3.214 4.293 10.098 1.00 92.25 165 VAL A C 1
ATOM 1328 O O . VAL A 1 165 ? 3.859 3.669 9.258 1.00 92.25 165 VAL A O 1
ATOM 1331 N N . MET A 1 166 ? 2.163 5.057 9.794 1.00 92.12 166 MET A N 1
ATOM 1332 C CA . MET A 1 166 ? 1.625 5.181 8.437 1.00 92.12 166 MET A CA 1
ATOM 1333 C C . MET A 1 166 ? 2.624 5.827 7.482 1.00 92.12 166 MET A C 1
ATOM 1335 O O . MET A 1 166 ? 2.840 5.307 6.395 1.00 92.12 166 MET A O 1
ATOM 1339 N N . ARG A 1 167 ? 3.324 6.890 7.897 1.00 91.75 167 ARG A N 1
ATOM 1340 C CA . ARG A 1 167 ? 4.368 7.517 7.071 1.00 91.75 167 ARG A CA 1
ATOM 1341 C C . ARG A 1 167 ? 5.490 6.541 6.724 1.00 91.75 167 ARG A C 1
ATOM 1343 O O . ARG A 1 167 ? 5.927 6.498 5.581 1.00 91.75 167 ARG A O 1
ATOM 1350 N N . ARG A 1 168 ? 5.968 5.757 7.697 1.00 88.31 168 ARG A N 1
ATOM 1351 C CA . ARG A 1 168 ? 7.001 4.737 7.441 1.00 88.31 168 ARG A CA 1
ATOM 1352 C C . ARG A 1 168 ? 6.506 3.678 6.462 1.00 88.31 168 ARG A C 1
ATOM 1354 O O . ARG A 1 168 ? 7.252 3.290 5.576 1.00 88.31 168 ARG A O 1
ATOM 1361 N N . PHE A 1 169 ? 5.257 3.255 6.617 1.00 87.00 169 PHE A N 1
ATOM 1362 C CA . PHE A 1 169 ? 4.637 2.269 5.743 1.00 87.00 169 PHE A CA 1
ATOM 1363 C C . PHE A 1 169 ? 4.454 2.788 4.307 1.00 87.00 169 PHE A C 1
ATOM 1365 O O . PHE A 1 169 ? 4.792 2.088 3.360 1.00 87.00 169 PHE A O 1
ATOM 1372 N N . GLN A 1 170 ? 4.030 4.042 4.134 1.00 86.75 170 GLN A N 1
ATOM 1373 C CA . GLN A 1 170 ? 3.945 4.692 2.820 1.00 86.75 170 GLN A CA 1
ATOM 1374 C C . GLN A 1 170 ? 5.314 4.816 2.141 1.00 86.75 170 GLN A C 1
ATOM 1376 O O . GLN A 1 170 ? 5.419 4.578 0.944 1.00 86.75 170 GLN A O 1
ATOM 1381 N N . ILE A 1 171 ? 6.370 5.144 2.898 1.00 85.19 171 ILE A N 1
ATOM 1382 C CA . ILE A 1 171 ? 7.746 5.172 2.374 1.00 85.19 171 ILE A CA 1
ATOM 1383 C C . ILE A 1 171 ? 8.178 3.771 1.933 1.00 85.19 171 ILE A C 1
ATOM 1385 O O . ILE A 1 171 ? 8.758 3.621 0.867 1.00 85.19 171 ILE A O 1
ATOM 1389 N N . GLU A 1 172 ? 7.877 2.741 2.725 1.00 79.81 172 GLU A N 1
ATOM 1390 C CA . GLU A 1 172 ? 8.232 1.355 2.404 1.00 79.81 172 GLU A CA 1
ATOM 1391 C C . GLU A 1 172 ? 7.532 0.865 1.124 1.00 79.81 172 GLU A C 1
ATOM 1393 O O . GLU A 1 172 ? 8.173 0.265 0.261 1.00 79.81 172 GLU A O 1
ATOM 1398 N N . LEU A 1 173 ? 6.247 1.194 0.953 1.00 77.94 173 LEU A N 1
ATOM 1399 C CA . LEU A 1 173 ? 5.465 0.853 -0.243 1.00 77.94 173 LEU A CA 1
ATOM 1400 C C . LEU A 1 173 ? 5.664 1.816 -1.424 1.00 77.94 173 LEU A C 1
ATOM 1402 O O . LEU A 1 173 ? 5.236 1.527 -2.541 1.00 77.94 173 LEU A O 1
ATOM 1406 N N . HIS A 1 174 ? 6.293 2.969 -1.192 1.00 76.88 174 HIS A N 1
ATOM 1407 C CA . HIS A 1 174 ? 6.381 4.097 -2.127 1.00 76.88 174 HIS A CA 1
ATOM 1408 C C . HIS A 1 174 ? 5.008 4.590 -2.623 1.00 76.88 174 HIS A C 1
ATOM 1410 O O . HIS A 1 174 ? 4.916 5.235 -3.667 1.00 76.88 174 HIS A O 1
ATOM 1416 N N . LEU A 1 175 ? 3.933 4.275 -1.898 1.00 79.81 175 LEU A N 1
ATOM 1417 C CA . LEU A 1 175 ? 2.548 4.551 -2.277 1.00 79.81 175 LEU A CA 1
ATOM 1418 C C . LEU A 1 175 ? 1.892 5.487 -1.264 1.00 79.81 175 LEU A C 1
ATOM 1420 O O . LEU A 1 175 ? 2.072 5.302 -0.054 1.00 79.81 175 LEU A O 1
ATOM 1424 N N . PRO A 1 176 ? 1.079 6.453 -1.723 1.00 84.19 176 PRO A N 1
ATOM 1425 C CA . PRO A 1 176 ? 0.177 7.155 -0.831 1.00 84.19 176 PRO A CA 1
ATOM 1426 C C . PRO A 1 176 ? -0.919 6.180 -0.380 1.00 84.19 176 PRO A C 1
ATOM 1428 O O . PRO A 1 176 ? -1.723 5.725 -1.183 1.00 84.19 176 PRO A O 1
ATOM 1431 N N . VAL A 1 177 ? -0.948 5.862 0.913 1.00 88.25 177 VAL A N 1
ATOM 1432 C CA . VAL A 1 177 ? -1.986 5.015 1.521 1.00 88.25 177 VAL A CA 1
ATOM 1433 C C . VAL A 1 177 ? -2.901 5.898 2.359 1.00 88.25 177 VAL A C 1
ATOM 1435 O O . VAL A 1 177 ? -2.444 6.514 3.332 1.00 88.25 177 VAL A O 1
ATOM 1438 N N . ARG A 1 178 ? -4.183 5.971 1.992 1.00 93.12 178 ARG A N 1
ATOM 1439 C CA . ARG A 1 178 ? -5.210 6.729 2.715 1.00 93.12 178 ARG A CA 1
ATOM 1440 C C . ARG A 1 178 ? -5.661 5.940 3.938 1.00 93.12 178 ARG A C 1
ATOM 1442 O O . ARG A 1 178 ? -5.963 4.756 3.842 1.00 93.12 178 ARG A O 1
ATOM 1449 N N . TYR A 1 179 ? -5.739 6.593 5.092 1.00 94.75 179 TYR A N 1
ATOM 1450 C CA . TYR A 1 179 ? -6.268 5.961 6.297 1.00 94.75 179 TYR A CA 1
ATOM 1451 C C . TYR A 1 179 ? -7.232 6.883 7.030 1.00 94.75 179 TYR A C 1
ATOM 1453 O O . TYR A 1 179 ? -7.105 8.108 7.000 1.00 94.75 179 TYR A O 1
ATOM 1461 N N . THR A 1 180 ? -8.176 6.272 7.734 1.00 96.56 180 THR A N 1
ATOM 1462 C CA . THR A 1 180 ? -9.180 6.953 8.544 1.00 96.56 180 THR A CA 1
ATOM 1463 C C . THR A 1 180 ? -9.146 6.389 9.953 1.00 96.56 180 THR A C 1
ATOM 1465 O O . THR A 1 180 ? -9.180 5.176 10.143 1.00 96.56 180 THR A O 1
ATOM 1468 N N . LEU A 1 181 ? -9.072 7.276 10.944 1.00 96.94 181 LEU A N 1
ATOM 1469 C CA . LEU A 1 181 ? -9.160 6.927 12.357 1.00 96.94 181 LEU A CA 1
ATOM 1470 C C . LEU A 1 181 ? -10.425 7.551 12.941 1.00 96.94 181 LEU A C 1
ATOM 1472 O O . LEU A 1 181 ? -10.510 8.776 13.006 1.00 96.94 181 LEU A O 1
ATOM 1476 N N . LEU A 1 182 ? -11.343 6.712 13.411 1.00 96.69 182 LEU A N 1
ATOM 1477 C CA . LEU A 1 182 ? -12.554 7.116 14.120 1.00 96.69 182 LEU A CA 1
ATOM 1478 C C . LEU A 1 182 ? -12.494 6.634 15.569 1.00 96.69 182 LEU A C 1
ATOM 1480 O O . LEU A 1 182 ? -11.943 5.570 15.869 1.00 96.69 182 LEU A O 1
ATOM 1484 N N . SER A 1 183 ? -13.077 7.405 16.483 1.00 95.88 183 SER A N 1
ATOM 1485 C CA . SER A 1 183 ? -13.399 6.861 17.807 1.00 95.88 183 SER A CA 1
ATOM 1486 C C . SER A 1 183 ? -14.580 5.887 17.712 1.00 95.88 183 SER A C 1
ATOM 1488 O O . SER A 1 183 ? -15.327 5.923 16.737 1.00 95.88 183 SER A O 1
ATOM 1490 N N . LYS A 1 184 ? -14.777 5.030 18.723 1.00 94.62 184 LYS A N 1
ATOM 1491 C CA . LYS A 1 184 ? -15.935 4.118 18.759 1.00 94.62 184 LYS A CA 1
ATOM 1492 C C . LYS A 1 184 ? -17.260 4.895 18.674 1.00 94.62 184 LYS A C 1
ATOM 1494 O O . LYS A 1 184 ? -18.040 4.640 17.769 1.00 94.62 184 LYS A O 1
ATOM 1499 N N . ASN A 1 185 ? -17.427 5.918 19.515 1.00 94.00 185 ASN A N 1
ATOM 1500 C CA . ASN A 1 185 ? -18.629 6.757 19.532 1.00 94.00 185 ASN A CA 1
ATOM 1501 C C . ASN A 1 185 ? -18.866 7.478 18.196 1.00 94.00 185 ASN A C 1
ATOM 1503 O O . ASN A 1 185 ? -19.999 7.621 17.762 1.00 94.00 185 ASN A O 1
ATOM 1507 N N . GLU A 1 186 ? -17.801 7.951 17.543 1.00 95.81 186 GLU A N 1
ATOM 1508 C CA . GLU A 1 186 ? -17.904 8.612 16.238 1.00 95.81 186 GLU A CA 1
ATOM 1509 C C . GLU A 1 186 ? -18.310 7.630 15.136 1.00 95.81 186 GLU A C 1
ATOM 1511 O O . GLU A 1 186 ? -19.122 7.974 14.285 1.00 95.81 186 GLU A O 1
ATOM 1516 N N . TYR A 1 187 ? -17.764 6.413 15.152 1.00 95.75 187 TYR A N 1
ATOM 1517 C CA . TYR A 1 187 ? -18.150 5.359 14.219 1.00 95.75 187 TYR A CA 1
ATOM 1518 C C . TYR A 1 187 ? -19.622 4.966 14.391 1.00 95.75 187 TYR A C 1
ATOM 1520 O O . TYR A 1 187 ? -20.341 4.909 13.400 1.00 95.75 187 TYR A O 1
ATOM 1528 N N . GLU A 1 188 ? -20.071 4.748 15.630 1.00 93.81 188 GLU A N 1
ATOM 1529 C CA . GLU A 1 188 ? -21.466 4.412 15.952 1.00 93.81 188 GLU A CA 1
ATOM 1530 C C . GLU A 1 188 ? -22.414 5.536 15.533 1.00 93.81 188 GLU A C 1
ATOM 1532 O O . GLU A 1 188 ? -23.318 5.306 14.738 1.00 93.81 188 GLU A O 1
ATOM 1537 N N . TYR A 1 189 ? -22.126 6.775 15.939 1.00 96.25 189 TYR A N 1
ATOM 1538 C CA . TYR A 1 189 ? -22.915 7.939 15.540 1.00 96.25 189 TYR A CA 1
ATOM 1539 C C . TYR A 1 189 ? -23.022 8.077 14.014 1.00 96.25 189 TYR A C 1
ATOM 1541 O O . TYR A 1 189 ? -24.105 8.321 13.487 1.00 96.25 189 TYR A O 1
ATOM 1549 N N . ARG A 1 190 ? -21.909 7.907 13.285 1.00 95.94 190 ARG A N 1
ATOM 1550 C CA . ARG A 1 190 ? -21.898 7.980 11.814 1.00 95.94 190 ARG A CA 1
ATOM 1551 C C . ARG A 1 190 ? -22.643 6.815 11.164 1.00 95.94 190 ARG A C 1
ATOM 1553 O O . ARG A 1 190 ? -23.197 7.004 10.085 1.00 95.94 190 ARG A O 1
ATOM 1560 N N . MET A 1 191 ? -22.680 5.647 11.803 1.00 93.06 191 MET A N 1
ATOM 1561 C CA . MET A 1 191 ? -23.499 4.521 11.355 1.00 93.06 191 MET A CA 1
ATOM 1562 C C . MET A 1 191 ? -24.991 4.833 11.508 1.00 93.06 191 MET A C 1
ATOM 1564 O O . MET A 1 191 ? -25.745 4.654 10.555 1.00 93.06 191 MET A O 1
ATOM 1568 N N . ASP A 1 192 ? -25.393 5.379 12.659 1.00 93.94 192 ASP A N 1
ATOM 1569 C CA . ASP A 1 192 ? -26.793 5.697 12.973 1.00 93.94 192 ASP A CA 1
ATOM 1570 C C . ASP A 1 192 ? -27.385 6.731 12.010 1.00 93.94 192 ASP A C 1
ATOM 1572 O O . ASP A 1 192 ? -28.519 6.595 11.552 1.00 93.94 192 ASP A O 1
ATOM 1576 N N . ILE A 1 193 ? -26.604 7.752 11.646 1.00 95.56 193 ILE A N 1
ATOM 1577 C CA . ILE A 1 193 ? -27.044 8.778 10.689 1.00 95.56 193 ILE A CA 1
ATOM 1578 C C . ILE A 1 193 ? -26.850 8.368 9.222 1.00 95.56 193 ILE A C 1
ATOM 1580 O O . ILE A 1 193 ? -27.079 9.187 8.335 1.00 95.56 193 ILE A O 1
ATOM 1584 N N . THR A 1 194 ? -26.410 7.131 8.955 1.00 92.62 194 THR A N 1
ATOM 1585 C CA . THR A 1 194 ? -26.088 6.634 7.605 1.00 92.62 194 THR A CA 1
ATOM 1586 C C . THR A 1 194 ? -25.152 7.590 6.858 1.00 92.62 194 THR A C 1
ATOM 1588 O O . THR A 1 194 ? -25.418 8.057 5.749 1.00 92.62 194 THR A O 1
ATOM 1591 N N . ASP A 1 195 ? -24.038 7.933 7.499 1.00 96.19 195 ASP A N 1
ATOM 1592 C CA . ASP A 1 195 ? -23.023 8.783 6.897 1.00 96.19 195 ASP A CA 1
ATOM 1593 C C . ASP A 1 195 ? -22.519 8.167 5.584 1.00 96.19 195 ASP A C 1
ATOM 1595 O O . ASP A 1 195 ? -21.997 7.051 5.564 1.00 96.19 195 ASP A O 1
ATOM 1599 N N . ARG A 1 196 ? -22.640 8.922 4.485 1.00 94.19 196 ARG A N 1
ATOM 1600 C CA . ARG A 1 196 ? -22.292 8.452 3.135 1.00 94.19 196 ARG A CA 1
ATOM 1601 C C . ARG A 1 196 ? -20.860 7.927 3.038 1.00 94.19 196 ARG A C 1
ATOM 1603 O O . ARG A 1 196 ? -20.634 6.892 2.430 1.00 94.19 196 ARG A O 1
ATOM 1610 N N . PHE A 1 197 ? -19.897 8.618 3.647 1.00 94.75 197 PHE A N 1
ATOM 1611 C CA . PHE A 1 197 ? -18.494 8.212 3.585 1.00 94.75 197 PHE A CA 1
ATOM 1612 C C . PHE A 1 197 ? -18.271 6.876 4.298 1.00 94.75 197 PHE A C 1
ATOM 1614 O O . PHE A 1 197 ? -17.548 6.024 3.784 1.00 94.75 197 PHE A O 1
ATOM 1621 N N . LEU A 1 198 ? -18.869 6.682 5.477 1.00 93.69 198 LEU A N 1
ATOM 1622 C CA . LEU A 1 198 ? -18.735 5.428 6.212 1.00 93.69 198 LEU A CA 1
ATOM 1623 C C . LEU A 1 198 ? -19.478 4.290 5.506 1.00 93.69 198 LEU A C 1
ATOM 1625 O O . LEU A 1 198 ? -18.932 3.194 5.396 1.00 93.69 198 LEU A O 1
ATOM 1629 N N . TYR A 1 199 ? -20.669 4.568 4.979 1.00 92.25 199 TYR A N 1
ATOM 1630 C CA . TYR A 1 199 ? -21.455 3.620 4.197 1.00 92.25 199 TYR A CA 1
ATOM 1631 C C . TYR A 1 199 ? -20.685 3.123 2.965 1.00 92.25 199 TYR A C 1
ATOM 1633 O O . TYR A 1 199 ? -20.530 1.917 2.792 1.00 92.25 199 TYR A O 1
ATOM 1641 N N . ASP A 1 200 ? -20.076 4.031 2.193 1.00 92.88 200 ASP A N 1
ATOM 1642 C CA . ASP A 1 200 ? -19.254 3.687 1.024 1.00 92.88 200 ASP A CA 1
ATOM 1643 C C . ASP A 1 200 ? -18.073 2.758 1.389 1.00 92.88 200 ASP A C 1
ATOM 1645 O O . ASP A 1 200 ? -17.663 1.911 0.595 1.00 92.88 200 ASP A O 1
ATOM 1649 N N . ILE A 1 201 ? -17.517 2.877 2.602 1.00 93.75 201 ILE A N 1
ATOM 1650 C CA . ILE A 1 201 ? -16.443 1.993 3.091 1.00 93.75 201 ILE A CA 1
ATOM 1651 C C . ILE A 1 201 ? -16.992 0.638 3.544 1.00 93.75 201 ILE A C 1
ATOM 1653 O O . ILE A 1 201 ? -16.360 -0.393 3.321 1.00 93.75 201 ILE A O 1
ATOM 1657 N N . ILE A 1 202 ? -18.135 0.624 4.228 1.00 91.12 202 ILE A N 1
ATOM 1658 C CA . ILE A 1 202 ? -18.724 -0.608 4.756 1.00 91.12 202 ILE A CA 1
ATOM 1659 C C . ILE A 1 202 ? -19.349 -1.456 3.651 1.00 91.12 202 ILE A C 1
ATOM 1661 O O . ILE A 1 202 ? -19.294 -2.677 3.757 1.00 91.12 202 ILE A O 1
ATOM 1665 N N . GLU A 1 203 ? -19.847 -0.870 2.569 1.00 91.19 203 GLU A N 1
ATOM 1666 C CA . GLU A 1 203 ? -20.349 -1.625 1.413 1.00 91.19 203 GLU A CA 1
ATOM 1667 C C . GLU A 1 203 ? -19.231 -2.090 0.470 1.00 91.19 203 GLU A C 1
ATOM 1669 O O . GLU A 1 203 ? -19.407 -3.034 -0.303 1.00 91.19 203 GLU A O 1
ATOM 1674 N N . SER A 1 204 ? -18.038 -1.494 0.553 1.00 92.12 204 SER A N 1
ATOM 1675 C CA . SER A 1 204 ? -16.927 -1.896 -0.306 1.00 92.12 204 SER A CA 1
ATOM 1676 C C . SER A 1 204 ? -16.340 -3.261 0.070 1.00 92.12 204 SER A C 1
ATOM 1678 O O . SER A 1 204 ? -16.496 -3.801 1.182 1.00 92.12 204 SER A O 1
ATOM 1680 N N . LYS A 1 205 ? -15.619 -3.838 -0.900 1.00 91.12 205 LYS A N 1
ATOM 1681 C CA . LYS A 1 205 ? -14.790 -5.020 -0.679 1.00 91.12 205 LYS A CA 1
ATOM 1682 C C . LYS A 1 205 ? -13.721 -4.671 0.353 1.00 91.12 205 LYS A C 1
ATOM 1684 O O . LYS A 1 205 ? -13.003 -3.686 0.216 1.00 91.12 205 LYS A O 1
ATOM 1689 N N . LYS A 1 206 ? -13.611 -5.505 1.383 1.00 91.44 206 LYS A N 1
ATOM 1690 C CA . LYS A 1 206 ? -12.751 -5.242 2.536 1.00 91.44 206 LYS A CA 1
ATOM 1691 C C . LYS A 1 206 ? -12.174 -6.517 3.116 1.00 91.44 206 LYS A C 1
ATOM 1693 O O . LYS A 1 206 ? -12.811 -7.569 3.092 1.00 91.44 206 LYS A O 1
ATOM 1698 N N . ILE A 1 207 ? -10.976 -6.392 3.666 1.00 89.75 207 ILE A N 1
ATOM 1699 C CA . ILE A 1 207 ? -10.304 -7.428 4.442 1.00 89.75 207 ILE A CA 1
ATOM 1700 C C . ILE A 1 207 ? -10.356 -6.976 5.896 1.00 89.75 207 ILE A C 1
ATOM 1702 O O . ILE A 1 207 ? -9.667 -6.039 6.299 1.00 89.75 207 ILE A O 1
ATOM 1706 N N . VAL A 1 208 ? -11.225 -7.613 6.677 1.00 91.44 208 VAL A N 1
ATOM 1707 C CA . VAL A 1 208 ? -11.405 -7.290 8.094 1.00 91.44 208 VAL A CA 1
ATOM 1708 C C . VAL A 1 208 ? -10.372 -8.054 8.912 1.00 91.44 208 VAL A C 1
ATOM 1710 O O . VAL A 1 208 ? -10.308 -9.280 8.855 1.00 91.44 208 VAL A O 1
ATOM 1713 N N . VAL A 1 209 ? -9.561 -7.324 9.676 1.00 90.31 209 VAL A N 1
ATOM 1714 C CA . VAL A 1 209 ? -8.469 -7.886 10.488 1.00 90.31 209 VAL A CA 1
ATOM 1715 C C . VAL A 1 209 ? -8.798 -7.872 11.976 1.00 90.31 209 VAL A C 1
ATOM 1717 O O . VAL A 1 209 ? -8.320 -8.717 12.736 1.00 90.31 209 VAL A O 1
ATOM 1720 N N . VAL A 1 210 ? -9.610 -6.909 12.408 1.00 90.62 210 VAL A N 1
ATOM 1721 C CA . VAL A 1 210 ? -10.153 -6.831 13.766 1.00 90.62 210 VAL A CA 1
ATOM 1722 C C . VAL A 1 210 ? -11.622 -6.470 13.664 1.00 90.62 210 VAL A C 1
ATOM 1724 O O . VAL A 1 210 ? -11.957 -5.490 13.004 1.00 90.62 210 VAL A O 1
ATOM 1727 N N . ASP A 1 211 ? -12.465 -7.239 14.345 1.00 93.12 211 ASP A N 1
ATOM 1728 C CA . ASP A 1 211 ? -13.880 -6.937 14.539 1.00 93.12 211 ASP A CA 1
ATOM 1729 C C . ASP A 1 211 ? -14.279 -7.330 15.966 1.00 93.12 211 ASP A C 1
ATOM 1731 O O . ASP 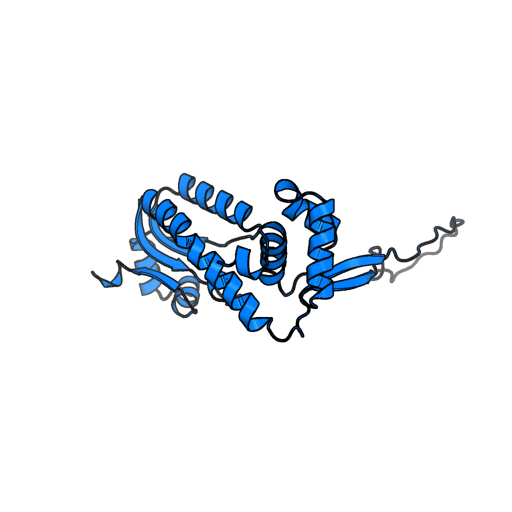A 1 211 ? -14.668 -8.462 16.256 1.00 93.12 211 ASP A O 1
ATOM 1735 N N . GLU A 1 212 ? -14.074 -6.395 16.888 1.00 89.44 212 GLU A N 1
ATOM 1736 C CA . GLU A 1 212 ? -14.508 -6.490 18.283 1.00 89.44 212 GLU A CA 1
ATOM 1737 C C . GLU A 1 212 ? -15.808 -5.703 18.516 1.00 89.44 212 GLU A C 1
ATOM 1739 O O . GLU A 1 212 ? -16.426 -5.845 19.567 1.00 89.44 212 GLU A O 1
ATOM 1744 N N . ILE A 1 213 ? -16.255 -4.911 17.531 1.00 82.00 213 ILE A N 1
ATOM 1745 C CA . ILE A 1 213 ? -17.494 -4.123 17.612 1.00 82.00 213 ILE A CA 1
ATOM 1746 C C . ILE A 1 213 ? -18.723 -5.027 17.460 1.00 82.00 213 ILE A C 1
ATOM 1748 O O . ILE A 1 213 ? -19.691 -4.829 18.182 1.00 82.00 213 ILE A O 1
ATOM 1752 N N . LYS A 1 214 ? -18.676 -6.074 16.619 1.00 64.44 214 LYS A N 1
ATOM 1753 C CA . LYS A 1 214 ? -19.783 -7.048 16.496 1.00 64.44 214 LYS A CA 1
ATOM 1754 C C . LYS A 1 214 ? -19.981 -7.974 17.703 1.00 64.44 214 LYS A C 1
ATOM 1756 O O . LYS A 1 214 ? -20.937 -8.740 17.717 1.00 64.44 214 LYS A O 1
ATOM 1761 N N . LYS A 1 215 ? -19.063 -7.975 18.675 1.00 48.66 215 LYS A N 1
ATOM 1762 C CA . LYS A 1 215 ? -19.133 -8.834 19.873 1.00 48.66 215 LYS A CA 1
ATOM 1763 C C . LYS A 1 215 ? -19.787 -8.157 21.085 1.00 48.66 215 LYS A C 1
ATOM 1765 O O . LYS A 1 215 ? -19.775 -8.752 22.159 1.00 48.66 215 LYS A O 1
ATOM 1770 N N . SER A 1 216 ? -20.287 -6.929 20.942 1.00 39.00 216 SER A N 1
ATOM 1771 C CA . SER A 1 216 ? -21.025 -6.205 21.990 1.00 39.00 216 SER A CA 1
ATOM 1772 C C . SER A 1 216 ? -22.517 -6.202 21.708 1.00 39.00 216 SER A C 1
ATOM 1774 O O . SER A 1 216 ? -22.870 -6.058 20.519 1.00 39.00 216 SER A O 1
#

Sequence (216 aa):
MIEQLFGNNSRRKIAEFFLTRIHDSFSFDELKNYLGGALSPRILKEEIGALVRLGLIEAYWQNIAGENESDKKAGGKKKNKSKKQNNKPEKEMRLQVNLSFPLLPELHSLVLKSII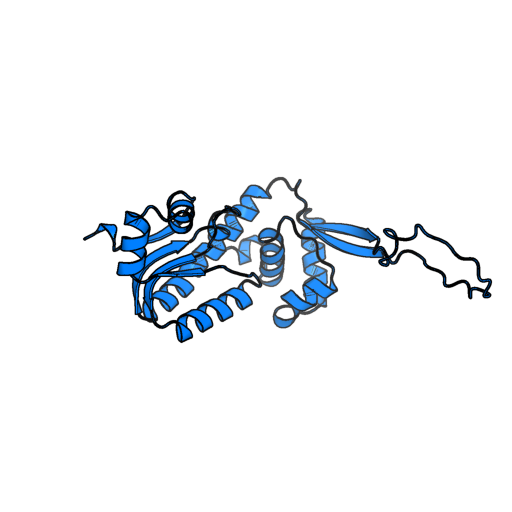FWEQKLVKKIKSLGSIGYLAFTGFFTDTNHTPTDILIVGRVNKKRLAQVMRRFQIELHLPVRYTLLSKNEYEYRMDITDRFLYDIIESKKIVVVDEIKKS

pLDDT: mean 84.12, std 17.47, range [29.14, 97.56]

Nearest PDB structures (foldseek):
  7d59-assembly1_O  TM=5.701E-01  e=9.393E-01  Homo sapiens
  2z9o-assembly1_B  TM=2.984E-01  e=3.915E-01  Escherichia coli K-12
  2ztm-assembly1_D  TM=5.268E-01  e=5.099E+00  Pseudomonas fragi
  2ztu-assembly1_D  TM=5.263E-01  e=5.405E+00  Pseudomonas fragi

Foldseek 3Di:
DQCVVLPHPLLSLVLLLQLLVQPDKDFLVRVCVLCVVPDPSVSNVVSLVVCVVLLQKPKDKDFPPPPDDPDDPDDDDDDDDDPPDPPDGDITIMMHTPPPNPCSVVSSLVSLVVLVVVCVVVVVQQVVQFDWQWKKAFQSSQVNVPQPFGIETEADGDPVSNVVSQVVSCSVSVHDHGYDYHYPVRLVVCVVVVPVNSVSNVPGDIDIPHHNVVVD

Secondary structure (DSSP, 8-state):
-HHHHTSSHHHHHHHHHHHT-TT-EEEHHHHHHHHTTTS-HHHHHHHHHHHHHHTSEEEEEEEE--S-SS-----------------PPEEEEEEEE-TT-TTHHHHHHHHHHHHHHHHHHHHHHHHTTEEEEEEEE-GGGGT-TTSS-SEEEEEEE-HHHHHHHHHHHHHHHTS---EEEE-HHHHHHHHHTT-HHHHHHHHS--EEEEE-GGG-

Mean predicted aligned error: 9.73 Å

Solvent-accessible surface area (backbone atoms only — not comparable to full-atom values): 12586 Å² total; per-residue (Å²): 107,68,38,62,74,49,70,35,67,68,41,28,54,52,49,49,56,39,51,77,35,57,89,49,71,40,38,70,67,56,48,42,70,75,42,45,93,81,39,55,73,68,56,50,53,54,39,50,52,50,37,37,74,71,42,51,30,42,78,48,78,42,75,46,73,73,92,80,88,86,86,86,89,76,89,80,92,75,94,69,90,74,78,83,73,83,79,66,75,50,68,45,62,33,37,31,41,34,88,83,30,92,59,45,71,58,51,33,52,50,49,41,51,48,58,54,61,56,35,61,61,51,52,52,52,58,53,71,46,38,53,68,36,31,32,34,38,17,10,72,69,56,76,34,86,84,36,91,39,28,30,47,36,28,30,57,59,47,63,71,61,49,54,52,53,51,52,53,50,26,61,74,68,75,40,94,74,47,69,44,82,33,42,58,70,56,49,51,53,40,56,77,70,62,33,65,72,59,49,51,52,71,74,42,68,64,50,76,79,41,75,54,60,84,77,108